Protein AF-A0A2E2Y8U5-F1 (afdb_monomer)

pLDDT: mean 77.88, std 19.78, range [31.36, 96.94]

Solvent-accessible surface area (backbone atoms only — not comparable to full-atom values): 14214 Å² total; per-residue (Å²): 132,86,80,72,51,71,71,59,53,48,63,64,46,62,89,60,56,73,70,61,51,52,54,53,48,53,35,36,76,72,68,78,44,79,86,68,95,80,62,88,70,79,84,80,87,84,88,84,92,75,94,76,71,83,66,62,67,54,60,58,54,59,62,54,64,72,69,64,81,81,84,63,91,82,78,82,72,84,71,74,77,84,70,50,74,67,54,52,44,52,51,30,53,51,50,28,53,53,34,50,50,44,61,72,76,40,47,94,79,50,52,74,69,55,49,51,52,35,53,51,47,33,53,53,27,47,63,71,58,43,59,89,90,67,78,56,49,67,85,54,48,34,35,42,38,38,32,88,57,64,56,26,36,42,30,36,64,78,79,60,34,35,26,40,38,39,51,68,58,43,53,74,64,39,65,56,37,78,73,52,47,81,43,79,40,88,55,85,60,54,57,57,52,54,50,50,56,30,46,77,69,66,28,51,28,94,42,69,68,50,80,76,62,57,37,41,68,52,39,26,68,66,54,45,49,54,59,61,58,66,70,71,81,119

Mean predicted aligned error: 16.94 Å

Radius of gyration: 27.04 Å; Cα contacts (8 Å, |Δi|>4): 227; chains: 1; bounding box: 68×38×63 Å

Structure (mmCIF, N/CA/C/O backbone):
data_AF-A0A2E2Y8U5-F1
#
_entry.id   AF-A0A2E2Y8U5-F1
#
loop_
_atom_site.group_PDB
_atom_site.id
_atom_site.type_symbol
_atom_site.label_atom_id
_atom_site.label_alt_id
_atom_site.label_comp_id
_atom_site.label_asym_id
_atom_site.label_entity_id
_atom_site.label_seq_id
_atom_site.pdbx_PDB_ins_code
_atom_site.Cartn_x
_atom_site.Cartn_y
_atom_site.Cartn_z
_atom_site.occupancy
_atom_site.B_iso_or_equiv
_atom_site.auth_seq_id
_atom_site.auth_comp_id
_atom_site.auth_asym_id
_atom_site.auth_atom_id
_atom_site.pdbx_PDB_model_num
ATOM 1 N N . MET A 1 1 ? -50.563 -16.921 -28.823 1.00 44.31 1 MET A N 1
ATOM 2 C CA . MET A 1 1 ? -49.673 -15.831 -28.383 1.00 44.31 1 MET A CA 1
ATOM 3 C C . MET A 1 1 ? -48.632 -16.483 -27.502 1.00 44.31 1 MET A C 1
ATOM 5 O O . MET A 1 1 ? -49.014 -17.231 -26.615 1.00 44.31 1 MET A O 1
ATOM 9 N N . THR A 1 2 ? -47.356 -16.361 -27.840 1.00 51.12 2 THR A N 1
ATOM 10 C CA . THR A 1 2 ? -46.264 -16.901 -27.024 1.00 51.12 2 THR A CA 1
ATOM 11 C C . THR A 1 2 ? -46.149 -16.056 -25.762 1.00 51.12 2 THR A C 1
ATOM 13 O O . THR A 1 2 ? -45.762 -14.892 -25.844 1.00 51.12 2 THR A O 1
ATOM 16 N N . ASP A 1 3 ? -46.537 -16.624 -24.621 1.00 64.38 3 ASP A N 1
ATOM 17 C CA . ASP A 1 3 ? -46.331 -16.011 -23.311 1.00 64.38 3 ASP A CA 1
ATOM 18 C C . ASP A 1 3 ? -44.825 -15.970 -23.036 1.00 64.38 3 ASP A C 1
ATOM 20 O O . ASP A 1 3 ? -44.206 -16.999 -22.766 1.00 64.38 3 ASP A O 1
ATOM 24 N N . LEU A 1 4 ? -44.225 -14.785 -23.150 1.00 70.81 4 LEU A N 1
ATOM 25 C CA . LEU A 1 4 ? -42.831 -14.569 -22.776 1.00 70.81 4 LEU A CA 1
ATOM 26 C C . LEU A 1 4 ? -42.691 -14.812 -21.275 1.00 70.81 4 LEU A C 1
ATOM 28 O O . LEU A 1 4 ? -43.542 -14.385 -20.497 1.00 70.81 4 LEU A O 1
ATOM 32 N N . SER A 1 5 ? -41.612 -15.460 -20.846 1.00 78.38 5 SER A N 1
ATOM 33 C CA . SER A 1 5 ? -41.228 -15.462 -19.435 1.00 78.38 5 SER A CA 1
ATOM 34 C C . SER A 1 5 ? -40.654 -14.096 -19.036 1.00 78.38 5 SER A C 1
ATOM 36 O O . SER A 1 5 ? -40.136 -13.352 -19.869 1.00 78.38 5 SER A O 1
ATOM 38 N N . TYR A 1 6 ? -40.689 -13.755 -17.743 1.00 74.19 6 TYR A N 1
ATOM 39 C CA . TYR A 1 6 ? -40.150 -12.475 -17.255 1.00 74.19 6 TYR A CA 1
ATOM 40 C C . TYR A 1 6 ? -38.670 -12.268 -17.625 1.00 74.19 6 TYR A C 1
ATOM 42 O O . TYR A 1 6 ? -38.242 -11.152 -17.914 1.00 74.19 6 TYR A O 1
ATOM 50 N N . ASN A 1 7 ? -37.889 -13.351 -17.671 1.00 75.00 7 ASN A N 1
ATOM 51 C CA . ASN A 1 7 ? -36.481 -13.298 -18.059 1.00 75.00 7 ASN A CA 1
ATOM 52 C C . ASN A 1 7 ? -36.306 -12.962 -19.547 1.00 75.00 7 ASN A C 1
ATOM 54 O O . ASN A 1 7 ? -35.427 -12.174 -19.893 1.00 75.00 7 ASN A O 1
ATOM 58 N N . GLU A 1 8 ? -37.162 -13.504 -20.414 1.00 75.81 8 GLU A N 1
ATOM 59 C CA . GLU A 1 8 ? -37.175 -13.177 -21.844 1.00 75.81 8 GLU A CA 1
ATOM 60 C C . GLU A 1 8 ? -37.670 -11.743 -22.068 1.00 75.81 8 GLU A C 1
ATOM 62 O O . GLU A 1 8 ? -37.041 -10.987 -22.804 1.00 75.81 8 GLU A O 1
ATOM 67 N N . PHE A 1 9 ? -38.704 -11.311 -21.341 1.00 76.62 9 PHE A N 1
ATOM 68 C CA . PHE A 1 9 ? -39.210 -9.936 -21.384 1.00 76.62 9 PHE A CA 1
ATOM 69 C C . PHE A 1 9 ? -38.161 -8.907 -20.944 1.00 76.62 9 PHE A C 1
ATOM 71 O O . PHE A 1 9 ? -37.946 -7.895 -21.610 1.00 76.62 9 PHE A O 1
ATOM 78 N N . ARG A 1 10 ? -37.439 -9.189 -19.855 1.00 77.31 10 ARG A N 1
ATOM 79 C CA . ARG A 1 10 ? -36.332 -8.348 -19.383 1.00 77.31 10 ARG A CA 1
ATOM 80 C C . ARG A 1 10 ? -35.177 -8.309 -20.382 1.00 77.31 10 ARG A C 1
ATOM 82 O O . ARG A 1 10 ? -34.482 -7.302 -20.473 1.00 77.31 10 ARG A O 1
ATOM 89 N N . SER A 1 11 ? -34.958 -9.390 -21.128 1.00 76.12 11 SER A N 1
ATOM 90 C CA . SER A 1 11 ? -33.901 -9.439 -22.139 1.00 76.12 11 SER A CA 1
ATOM 91 C C . SER A 1 11 ? -34.169 -8.519 -23.336 1.00 76.12 11 SER A C 1
ATOM 93 O O . SER A 1 11 ? -33.203 -8.043 -23.930 1.00 76.12 11 SER A O 1
ATOM 95 N N . LEU A 1 12 ? -35.445 -8.226 -23.622 1.00 74.31 12 LEU A N 1
ATOM 96 C CA . LEU A 1 12 ? -35.885 -7.268 -24.645 1.00 74.31 12 LEU A CA 1
ATOM 97 C C . LEU A 1 12 ? -35.770 -5.806 -24.177 1.00 74.31 12 LEU A C 1
ATOM 99 O O . LEU A 1 12 ? -35.685 -4.906 -24.998 1.00 74.31 12 LEU A O 1
ATOM 103 N N . HIS A 1 13 ? -35.696 -5.567 -22.864 1.00 72.25 13 HIS A N 1
ATOM 104 C CA . HIS A 1 13 ? -35.592 -4.233 -22.255 1.00 72.25 13 HIS A CA 1
ATOM 105 C C . HIS A 1 13 ? -34.228 -4.031 -21.583 1.00 72.25 13 HIS A C 1
ATOM 107 O O . HIS A 1 13 ? -34.109 -3.535 -20.457 1.00 72.25 13 HIS A O 1
ATOM 113 N N . LYS A 1 14 ? -33.160 -4.487 -22.247 1.00 66.69 14 LYS A N 1
ATOM 114 C CA . LYS A 1 14 ? -31.794 -4.323 -21.739 1.00 66.69 14 LYS A CA 1
ATOM 115 C C . LYS A 1 14 ? -31.418 -2.843 -21.728 1.00 66.69 14 LYS A C 1
ATOM 117 O O . LYS A 1 14 ? -31.324 -2.221 -22.774 1.00 66.69 14 LYS A O 1
ATOM 122 N N . GLY A 1 15 ? -31.138 -2.316 -20.539 1.00 67.62 15 GLY A N 1
ATOM 123 C CA . GLY A 1 15 ? -30.761 -0.913 -20.332 1.00 67.62 15 GLY A CA 1
ATOM 124 C C . GLY A 1 15 ? -31.803 -0.112 -19.553 1.00 67.62 15 GLY A C 1
ATOM 125 O O . GLY A 1 15 ? -31.449 0.898 -18.952 1.00 67.62 15 GLY A O 1
ATOM 126 N N . THR A 1 16 ? -33.042 -0.601 -19.468 1.00 73.00 16 THR A N 1
ATOM 127 C CA . THR A 1 16 ? -34.112 0.027 -18.688 1.00 73.00 16 THR A CA 1
ATOM 128 C C . THR A 1 16 ? -33.948 -0.277 -17.188 1.00 73.00 16 THR A C 1
ATOM 130 O O . THR A 1 16 ? -33.632 -1.418 -16.818 1.00 73.00 16 THR A O 1
ATOM 133 N N . PRO A 1 17 ? -34.153 0.704 -16.286 1.00 73.00 17 PRO A N 1
ATOM 134 C CA . PRO A 1 17 ? -34.167 0.472 -14.847 1.00 73.00 17 PRO A CA 1
ATOM 135 C C . PRO A 1 17 ? -35.148 -0.638 -14.444 1.00 73.00 17 PRO A C 1
ATOM 137 O O . PRO A 1 17 ? -36.221 -0.820 -15.024 1.00 73.00 17 PRO A O 1
ATOM 140 N N . GLN A 1 18 ? -34.793 -1.392 -13.401 1.00 60.62 18 GLN A N 1
ATOM 141 C CA . GLN A 1 18 ? -35.574 -2.551 -12.955 1.00 60.62 18 GLN A CA 1
ATOM 142 C C . GLN A 1 18 ? -37.003 -2.187 -12.511 1.00 60.62 18 GLN A C 1
ATOM 144 O O . GLN A 1 18 ? -37.904 -3.012 -12.654 1.00 60.62 18 GLN A O 1
ATOM 149 N N . GLY A 1 19 ? -37.216 -0.965 -12.006 1.00 70.81 19 GLY A N 1
ATOM 150 C CA . GLY A 1 19 ? -38.543 -0.456 -11.641 1.00 70.81 19 GLY A CA 1
ATOM 151 C C . GLY A 1 19 ? -39.465 -0.326 -12.854 1.00 70.81 19 GLY A C 1
ATOM 152 O O . GLY A 1 19 ? -40.527 -0.940 -12.886 1.00 70.81 19 GLY A O 1
ATOM 153 N N . GLU A 1 20 ? -39.004 0.366 -13.893 1.00 72.94 20 GLU A N 1
ATOM 154 C CA . GLU A 1 20 ? -39.744 0.570 -15.146 1.00 72.94 20 GLU A CA 1
ATOM 155 C C . GLU A 1 20 ? -39.992 -0.749 -15.896 1.00 72.94 20 GLU A C 1
ATOM 157 O O . GLU A 1 20 ? -41.083 -0.989 -16.410 1.00 72.94 20 GLU A O 1
ATOM 162 N N . THR A 1 21 ? -39.023 -1.673 -15.873 1.00 77.06 21 THR A N 1
ATOM 163 C CA . THR A 1 21 ? -39.187 -3.010 -16.480 1.00 77.06 21 THR A CA 1
ATOM 164 C C . THR A 1 21 ? -40.308 -3.813 -15.800 1.00 77.06 21 THR A C 1
ATOM 166 O O . THR A 1 21 ? -41.030 -4.564 -16.456 1.00 77.06 21 THR A O 1
ATOM 169 N N . SER A 1 22 ? -40.480 -3.651 -14.483 1.00 73.38 22 SER A N 1
ATOM 170 C CA . SER A 1 22 ? -41.540 -4.315 -13.711 1.00 73.38 22 SER A CA 1
ATOM 171 C C . SER A 1 22 ? -42.927 -3.737 -14.021 1.00 73.38 22 SER A C 1
ATOM 173 O O . SER A 1 22 ? -43.906 -4.478 -14.116 1.00 73.38 22 SER A O 1
ATOM 175 N N . GLU A 1 23 ? -43.025 -2.425 -14.245 1.00 77.25 23 GLU A N 1
ATOM 176 C CA . GLU A 1 23 ? -44.270 -1.786 -14.688 1.00 77.25 23 GLU A CA 1
ATOM 177 C C . GLU A 1 23 ? -44.661 -2.206 -16.107 1.00 77.25 23 GLU A C 1
ATOM 179 O O . GLU A 1 23 ? -45.816 -2.564 -16.349 1.00 77.25 23 GLU A O 1
ATOM 184 N N . LEU A 1 24 ? -43.695 -2.242 -17.030 1.00 78.25 24 LEU A N 1
ATOM 185 C CA . LEU A 1 24 ? -43.900 -2.736 -18.394 1.00 78.25 24 LEU A CA 1
ATOM 186 C C . LEU A 1 24 ? -44.318 -4.211 -18.404 1.00 78.25 24 LEU A C 1
ATOM 188 O O . LEU A 1 24 ? -45.188 -4.601 -19.180 1.00 78.25 24 LEU A O 1
ATOM 192 N N . TRP A 1 25 ? -43.783 -5.020 -17.487 1.00 76.81 25 TRP A N 1
ATOM 193 C CA . TRP A 1 25 ? -44.202 -6.408 -17.312 1.00 76.81 25 TRP A CA 1
ATOM 194 C C . TRP A 1 25 ? -45.653 -6.535 -16.828 1.00 76.81 25 TRP A C 1
ATOM 196 O O . TRP A 1 25 ? -46.400 -7.374 -17.335 1.00 76.81 25 TRP A O 1
ATOM 206 N N . LYS A 1 26 ? -46.093 -5.682 -15.892 1.00 79.69 26 LYS A N 1
ATOM 207 C CA . LYS A 1 26 ? -47.503 -5.636 -15.462 1.00 79.69 26 LYS A CA 1
ATOM 208 C C . LYS A 1 26 ? -48.426 -5.275 -16.628 1.00 79.69 26 LYS A C 1
ATOM 210 O O . LYS A 1 26 ? -49.438 -5.946 -16.814 1.00 79.69 26 LYS A O 1
ATOM 215 N N . LYS A 1 27 ? -48.047 -4.285 -17.446 1.00 76.25 27 LYS A N 1
ATOM 216 C CA . LYS A 1 27 ? -48.797 -3.889 -18.653 1.00 76.25 27 LYS A CA 1
ATOM 217 C C . LYS A 1 27 ? -48.818 -4.995 -19.713 1.00 76.25 27 LYS A C 1
ATOM 219 O O . LYS A 1 27 ? -49.864 -5.245 -20.302 1.00 76.25 27 LYS A O 1
ATOM 224 N N . TYR A 1 28 ? -47.711 -5.720 -19.895 1.00 75.50 28 TYR A N 1
ATOM 225 C CA . TYR A 1 28 ? -47.647 -6.897 -20.769 1.00 75.50 28 TYR A CA 1
ATOM 226 C C . TYR A 1 28 ? -48.609 -7.999 -20.311 1.00 75.50 28 TYR A C 1
ATOM 228 O O . TYR A 1 28 ? -49.387 -8.517 -21.109 1.00 75.50 28 TYR A O 1
ATOM 236 N N . LYS A 1 29 ? -48.628 -8.319 -19.009 1.00 75.81 29 LYS A N 1
ATOM 237 C CA . LYS A 1 29 ? -49.550 -9.318 -18.439 1.00 75.81 29 LYS A CA 1
ATOM 238 C C . LYS A 1 29 ? -51.015 -8.881 -18.494 1.00 75.81 29 LYS A C 1
ATOM 240 O O . LYS A 1 29 ? -51.882 -9.745 -18.583 1.00 75.81 29 LYS A O 1
ATOM 245 N N . ALA A 1 30 ? -51.276 -7.577 -18.460 1.00 75.75 30 ALA A N 1
ATOM 246 C CA . ALA A 1 30 ? -52.600 -6.999 -18.674 1.00 75.75 30 ALA A CA 1
ATOM 247 C C . ALA A 1 30 ? -53.007 -6.938 -20.164 1.00 75.75 30 ALA A C 1
ATOM 249 O O . ALA A 1 30 ? -54.166 -6.672 -20.463 1.00 75.75 30 ALA A O 1
ATOM 250 N N . GLY A 1 31 ? -52.083 -7.212 -21.097 1.00 67.94 31 GLY A N 1
ATOM 251 C CA . GLY A 1 31 ? -52.316 -7.156 -22.545 1.00 67.94 31 GLY A CA 1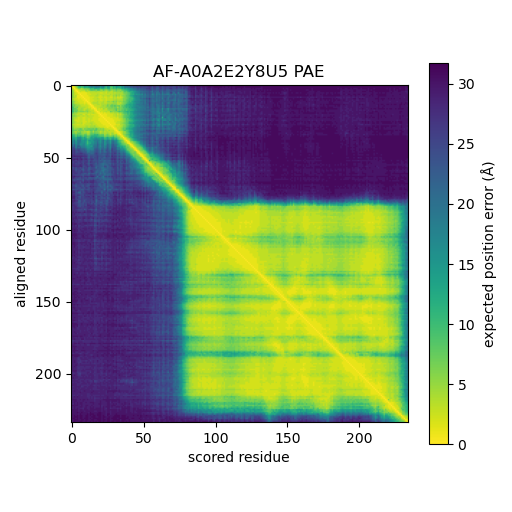
ATOM 252 C C . GLY A 1 31 ? -52.273 -5.745 -23.143 1.00 67.94 31 GLY A C 1
ATOM 253 O O . GLY A 1 31 ? -52.570 -5.574 -24.322 1.00 67.94 31 GLY A O 1
ATOM 254 N N . GLU A 1 32 ? -51.889 -4.743 -22.352 1.00 66.81 32 GLU A N 1
ATOM 255 C CA . GLU A 1 32 ? -51.844 -3.323 -22.731 1.00 66.81 32 GLU A CA 1
ATOM 256 C C . GLU A 1 32 ? -50.514 -2.919 -23.390 1.00 66.81 32 GLU A C 1
ATOM 258 O O . GLU A 1 32 ? -50.353 -1.787 -23.840 1.00 66.81 32 GLU A O 1
ATOM 263 N N . TYR A 1 33 ? -49.546 -3.836 -23.441 1.00 67.62 33 TYR A N 1
ATOM 264 C CA . TYR A 1 33 ? -48.223 -3.616 -24.014 1.00 67.62 33 TYR A CA 1
ATOM 265 C C . TYR A 1 33 ? -47.751 -4.866 -24.761 1.00 67.62 33 TYR A C 1
ATOM 267 O O . TYR A 1 33 ? -47.836 -5.974 -24.229 1.00 67.62 33 TYR A O 1
ATOM 275 N N . GLN A 1 34 ? -47.231 -4.695 -25.977 1.00 69.00 34 GLN A N 1
ATOM 276 C CA . GLN A 1 34 ? -46.573 -5.753 -26.742 1.00 69.00 34 GLN A CA 1
ATOM 277 C C . GLN A 1 34 ? -45.144 -5.302 -27.064 1.00 69.00 34 GLN A C 1
ATOM 279 O O . GLN A 1 34 ? -44.982 -4.245 -27.665 1.00 69.00 34 GLN A O 1
ATOM 284 N N . PRO A 1 35 ? -44.113 -6.049 -26.632 1.00 62.72 35 PRO A N 1
ATOM 285 C CA . PRO A 1 35 ? -42.738 -5.699 -26.952 1.00 62.72 35 PRO A CA 1
ATOM 286 C C . PRO A 1 35 ? -42.452 -5.977 -28.431 1.00 62.72 35 PRO A C 1
ATOM 288 O O . PRO A 1 35 ? -42.627 -7.106 -28.896 1.00 62.72 35 PRO A O 1
ATOM 291 N N . ASP A 1 36 ? -42.001 -4.955 -29.156 1.00 58.62 36 ASP A N 1
ATOM 292 C CA . ASP A 1 36 ? -41.577 -5.083 -30.550 1.00 58.62 36 ASP A CA 1
ATOM 293 C C . ASP A 1 36 ? -40.263 -5.874 -30.631 1.00 58.62 36 ASP A C 1
ATOM 295 O O . ASP A 1 36 ? -39.303 -5.595 -29.910 1.00 58.62 36 ASP A O 1
ATOM 299 N N . ALA A 1 37 ? -40.219 -6.882 -31.506 1.00 50.00 37 ALA A N 1
ATOM 300 C CA . ALA A 1 37 ? -39.114 -7.843 -31.589 1.00 50.00 37 ALA A CA 1
ATOM 301 C C . ALA A 1 37 ? -37.776 -7.242 -32.072 1.00 50.00 37 ALA A C 1
ATOM 303 O O . ALA A 1 37 ? -36.741 -7.891 -31.922 1.00 50.00 37 ALA A O 1
ATOM 304 N N . ASP A 1 38 ? -37.792 -6.011 -32.594 1.00 46.44 38 ASP A N 1
ATOM 305 C CA . ASP A 1 38 ? -36.657 -5.391 -33.289 1.00 46.44 38 ASP A CA 1
ATOM 306 C C . ASP A 1 38 ? -36.070 -4.161 -32.562 1.00 46.44 38 ASP A C 1
ATOM 308 O O . ASP A 1 38 ? -35.254 -3.445 -33.137 1.00 46.44 38 ASP A O 1
ATOM 312 N N . ASN A 1 39 ? -36.455 -3.883 -31.311 1.00 46.38 39 ASN A N 1
ATOM 313 C CA . ASN A 1 39 ? -35.997 -2.678 -30.610 1.00 46.38 39 ASN A CA 1
ATOM 314 C C . ASN A 1 39 ? -34.610 -2.877 -29.956 1.00 46.38 39 ASN A C 1
ATOM 316 O O . ASN A 1 39 ? -34.473 -3.531 -28.922 1.00 46.38 39 ASN A O 1
ATOM 320 N N . ASP A 1 40 ? -33.570 -2.303 -30.560 1.00 43.53 40 ASP A N 1
ATOM 321 C CA . ASP A 1 40 ? -32.156 -2.370 -30.168 1.00 43.53 40 ASP A CA 1
ATOM 322 C C . ASP A 1 40 ? -31.734 -1.325 -29.113 1.00 43.53 40 ASP A C 1
ATOM 324 O O . ASP A 1 40 ? -30.545 -1.092 -28.887 1.00 43.53 40 ASP A O 1
ATOM 328 N N . GLY A 1 41 ? -32.692 -0.759 -28.374 1.00 44.28 41 GLY A N 1
ATOM 329 C CA . GLY A 1 41 ? -32.408 -0.032 -27.135 1.00 44.28 41 GLY A CA 1
ATOM 330 C C . GLY A 1 41 ? -31.845 1.378 -27.324 1.00 44.28 41 GLY A C 1
ATOM 331 O O . GLY A 1 41 ? -31.215 1.904 -26.405 1.00 44.28 41 GLY A O 1
ATOM 332 N N . ILE A 1 42 ? -32.093 2.017 -28.470 1.00 40.19 42 ILE A N 1
ATOM 333 C CA . ILE A 1 42 ? -31.829 3.447 -28.665 1.00 40.19 42 ILE A CA 1
ATOM 334 C C . ILE A 1 42 ? -33.168 4.169 -28.826 1.00 40.19 42 ILE A C 1
ATOM 336 O O . ILE A 1 42 ? -33.697 4.278 -29.927 1.00 40.19 42 ILE A O 1
ATOM 340 N N . HIS A 1 43 ? -33.712 4.687 -27.722 1.00 34.88 43 HIS A N 1
ATOM 341 C CA . HIS A 1 43 ? -34.745 5.716 -27.800 1.00 34.88 43 HIS A CA 1
ATOM 342 C C . HIS A 1 43 ? -34.069 7.077 -27.664 1.00 34.88 43 HIS A C 1
ATOM 344 O O . HIS A 1 43 ? -33.667 7.494 -26.578 1.00 34.88 43 HIS A O 1
ATOM 350 N N . ASP A 1 44 ? -33.893 7.727 -28.808 1.00 32.50 44 ASP A N 1
ATOM 351 C CA . ASP A 1 44 ? -33.561 9.139 -28.884 1.00 32.50 44 ASP A CA 1
ATOM 352 C C . ASP A 1 44 ? -34.817 9.978 -28.572 1.00 32.50 44 ASP A C 1
ATOM 354 O O . ASP A 1 44 ? -35.957 9.531 -28.743 1.00 32.50 44 ASP A O 1
ATOM 358 N N . SER A 1 45 ? -34.566 11.225 -28.182 1.00 31.36 45 SER A N 1
ATOM 359 C CA . SER A 1 45 ? -35.489 12.365 -28.164 1.00 31.36 45 SER A CA 1
ATOM 360 C C . SER A 1 45 ? -36.299 12.690 -26.875 1.00 31.36 45 SER A C 1
ATOM 362 O O . SER A 1 45 ? -37.287 12.049 -26.530 1.00 31.36 45 SER A O 1
ATOM 364 N N . VAL A 1 46 ? -35.823 13.791 -26.264 1.00 34.22 46 VAL A N 1
ATOM 365 C CA . VAL A 1 46 ? -36.479 15.036 -25.781 1.00 34.22 46 VAL A CA 1
ATOM 366 C C . VAL A 1 46 ? -37.338 15.106 -24.502 1.00 34.22 46 VAL A C 1
ATOM 368 O O . VAL A 1 46 ? -38.436 14.573 -24.425 1.00 34.22 46 VAL A O 1
ATOM 371 N N . ASP A 1 47 ? -36.783 15.892 -23.562 1.00 38.22 47 ASP A N 1
ATOM 372 C CA . ASP A 1 47 ? -37.357 16.941 -22.695 1.00 38.22 47 ASP A CA 1
ATOM 373 C C . ASP A 1 47 ? -38.794 16.799 -22.160 1.00 38.22 47 ASP A C 1
ATOM 375 O O . ASP A 1 47 ? -39.756 16.951 -22.905 1.00 38.22 47 ASP A O 1
ATOM 379 N N . ASP A 1 48 ? -38.927 16.720 -20.827 1.00 33.84 48 ASP A N 1
ATOM 380 C CA . ASP A 1 48 ? -39.800 17.659 -20.108 1.00 33.84 48 ASP A CA 1
ATOM 381 C C . ASP A 1 48 ? -39.404 17.818 -18.626 1.00 33.84 48 ASP A C 1
ATOM 383 O O . ASP A 1 48 ? -39.197 16.863 -17.873 1.00 33.84 48 ASP A O 1
ATOM 387 N N . ASP A 1 49 ? -39.281 19.082 -18.241 1.00 40.81 49 ASP A N 1
ATOM 388 C CA . ASP A 1 49 ? -39.002 19.621 -16.915 1.00 40.81 49 ASP A CA 1
ATOM 389 C C . ASP A 1 49 ? -40.270 19.566 -16.050 1.00 40.81 49 ASP A C 1
ATOM 391 O O . ASP A 1 49 ? -41.232 20.281 -16.323 1.00 40.81 49 ASP A O 1
ATOM 395 N N . VAL A 1 50 ? -40.294 18.749 -14.988 1.00 37.78 50 VAL A N 1
ATOM 396 C CA . VAL A 1 50 ? -41.280 18.899 -13.904 1.00 37.78 50 VAL A CA 1
ATOM 397 C C . VAL A 1 50 ? -40.620 18.635 -12.551 1.00 37.78 50 VAL A C 1
ATOM 399 O O . VAL A 1 50 ? -40.438 17.501 -12.109 1.00 37.78 50 VAL A O 1
ATOM 402 N N . SER A 1 51 ? -40.297 19.727 -11.861 1.00 45.19 51 SER A N 1
ATOM 403 C CA . SER A 1 51 ? -40.026 19.747 -10.424 1.00 45.19 51 SER A CA 1
ATOM 404 C C . SER A 1 51 ? -41.284 19.351 -9.635 1.00 45.19 51 SER A C 1
ATOM 406 O O . SER A 1 51 ? -42.272 20.083 -9.656 1.00 45.19 51 SER A O 1
ATOM 408 N N . LEU A 1 52 ? -41.241 18.242 -8.890 1.00 33.81 52 LEU A N 1
ATOM 409 C CA . LEU A 1 52 ? -42.256 17.872 -7.892 1.00 33.81 52 LEU A CA 1
ATOM 410 C C . LEU A 1 52 ? -41.589 17.586 -6.539 1.00 33.81 52 LEU A C 1
ATOM 412 O O . LEU A 1 52 ? -40.603 16.858 -6.442 1.00 33.81 52 LEU A O 1
ATOM 416 N N . SER A 1 53 ? -42.104 18.239 -5.499 1.00 46.22 53 SER A N 1
ATOM 417 C CA . SER A 1 53 ? -41.549 18.290 -4.147 1.00 46.22 53 SER A CA 1
ATOM 418 C C . SER A 1 53 ? -41.706 16.981 -3.367 1.00 46.22 53 SER A C 1
ATOM 420 O O . SER A 1 53 ? -42.735 16.313 -3.417 1.00 46.22 53 SER A O 1
ATOM 422 N N . THR A 1 54 ? -40.693 16.698 -2.554 1.00 50.78 54 THR A N 1
ATOM 423 C CA . THR A 1 54 ? -40.387 15.499 -1.753 1.00 50.78 54 THR A CA 1
ATOM 424 C C . THR A 1 54 ? -41.437 15.019 -0.735 1.00 50.78 54 THR A C 1
ATOM 426 O O . THR A 1 54 ? -41.193 14.030 -0.045 1.00 50.78 54 THR A O 1
ATOM 429 N N . GLU A 1 55 ? -42.591 15.671 -0.608 1.00 50.72 55 GLU A N 1
ATOM 430 C CA . GLU A 1 55 ? -43.593 15.347 0.422 1.00 50.72 55 GLU A CA 1
ATOM 431 C C . GLU A 1 55 ? -44.705 14.401 -0.070 1.00 50.72 55 GLU A C 1
ATOM 433 O O . GLU A 1 55 ? -45.212 13.602 0.720 1.00 50.72 55 GLU A O 1
ATOM 438 N N . GLU A 1 56 ? -45.022 14.370 -1.369 1.00 49.94 56 GLU A N 1
ATOM 439 C CA . GLU A 1 56 ? -46.021 13.426 -1.910 1.00 49.94 56 GLU A CA 1
ATOM 440 C C . GLU A 1 56 ? -45.466 12.002 -2.096 1.00 49.94 56 GLU A C 1
ATOM 442 O O . GLU A 1 56 ? -46.199 11.018 -1.956 1.00 49.94 56 GLU A O 1
ATOM 447 N N . GLU A 1 57 ? -44.151 11.856 -2.301 1.00 48.12 57 GLU A N 1
ATOM 448 C CA . GLU A 1 57 ? -43.505 10.546 -2.478 1.00 48.12 57 GLU A CA 1
ATOM 449 C C . GLU A 1 57 ? -43.494 9.709 -1.179 1.00 48.12 57 GLU A C 1
ATOM 451 O O . GLU A 1 57 ? -43.491 8.474 -1.215 1.00 48.12 57 GLU A O 1
ATOM 456 N N . PHE A 1 58 ? -43.532 10.361 -0.010 1.00 43.75 58 PHE A N 1
ATOM 457 C CA . PHE A 1 58 ? -43.539 9.685 1.293 1.00 43.75 58 PHE A CA 1
ATOM 458 C C . PHE A 1 58 ? -44.931 9.166 1.687 1.00 43.75 58 PHE A C 1
ATOM 460 O O . PHE A 1 58 ? -45.047 8.087 2.276 1.00 43.75 58 PHE A O 1
ATOM 467 N N . ALA A 1 59 ? -45.998 9.880 1.317 1.00 49.00 59 ALA A N 1
ATOM 468 C CA . ALA A 1 59 ? -47.372 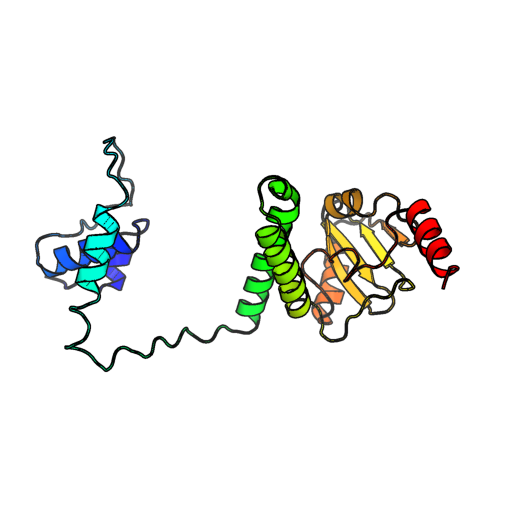9.458 1.593 1.00 49.00 59 ALA A CA 1
ATOM 469 C C . ALA A 1 59 ? -47.792 8.241 0.746 1.00 49.00 59 ALA A C 1
ATOM 471 O O . ALA A 1 59 ? -48.501 7.360 1.240 1.00 49.00 59 ALA A O 1
ATOM 472 N N . ALA A 1 60 ? -47.303 8.140 -0.497 1.00 48.66 60 ALA A N 1
ATOM 473 C CA . ALA A 1 60 ? -47.552 6.983 -1.357 1.00 48.66 60 ALA A CA 1
ATOM 474 C C . ALA A 1 60 ? -46.834 5.712 -0.861 1.00 48.66 60 ALA A C 1
ATOM 476 O O . ALA A 1 60 ? -47.409 4.625 -0.910 1.00 48.66 60 ALA A O 1
ATOM 477 N N . LYS A 1 61 ? -45.617 5.836 -0.309 1.00 46.69 61 LYS A N 1
ATOM 478 C CA . LYS A 1 61 ? -44.843 4.693 0.218 1.00 46.69 61 LYS A CA 1
ATOM 479 C C . LYS A 1 61 ? -45.462 4.068 1.475 1.00 46.69 61 LYS A C 1
ATOM 481 O O . LYS A 1 61 ? -45.485 2.844 1.584 1.00 46.69 61 LYS A O 1
ATOM 486 N N . ASN A 1 62 ? -46.037 4.864 2.381 1.00 42.88 62 ASN A N 1
ATOM 487 C CA . ASN A 1 62 ? -46.618 4.330 3.623 1.00 42.88 62 ASN A CA 1
ATOM 488 C C . ASN A 1 62 ? -47.960 3.609 3.430 1.00 42.88 62 ASN A C 1
ATOM 490 O O . ASN A 1 62 ? -48.280 2.715 4.206 1.00 42.88 62 ASN A O 1
ATOM 494 N N . LYS A 1 63 ? -48.726 3.931 2.382 1.00 38.47 63 LYS A N 1
ATOM 495 C CA . LYS A 1 63 ? -50.012 3.262 2.115 1.00 38.47 63 LYS A CA 1
ATOM 496 C C . LYS A 1 63 ? -49.857 1.909 1.407 1.00 38.47 63 LYS A C 1
ATOM 498 O O . LYS A 1 63 ? -50.753 1.076 1.473 1.00 38.47 63 LYS A O 1
ATOM 503 N N . VAL A 1 64 ? -48.715 1.682 0.751 1.00 45.06 64 VAL A N 1
ATOM 504 C CA . VAL A 1 64 ? -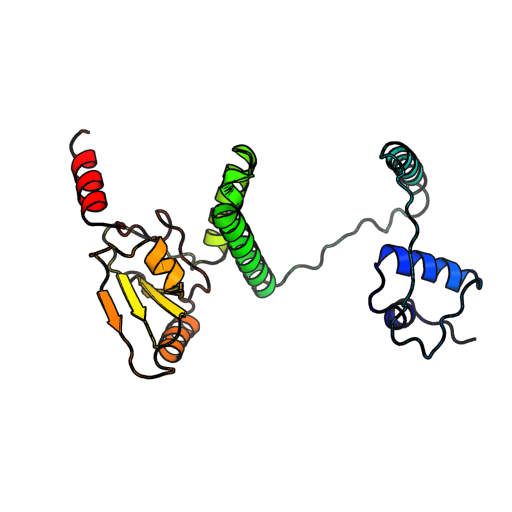48.382 0.405 0.096 1.00 45.06 64 VAL A CA 1
ATOM 505 C C . VAL A 1 64 ? -47.872 -0.624 1.109 1.00 45.06 64 VAL A C 1
ATOM 507 O O . VAL A 1 64 ? -48.163 -1.806 0.959 1.00 45.06 64 VAL A O 1
ATOM 510 N N . ALA A 1 65 ? -47.189 -0.192 2.173 1.00 41.84 65 ALA A N 1
ATOM 511 C CA . ALA A 1 65 ? -46.677 -1.095 3.206 1.00 41.84 65 ALA A CA 1
ATOM 512 C C . ALA A 1 65 ? -47.789 -1.787 4.025 1.00 41.84 65 ALA A C 1
ATOM 514 O O . ALA A 1 65 ? -47.593 -2.899 4.500 1.00 41.84 65 ALA A O 1
ATOM 515 N N . GLU A 1 66 ? -48.968 -1.169 4.150 1.00 41.75 66 GLU A N 1
ATOM 516 C CA . GLU A 1 66 ? -50.063 -1.679 4.993 1.00 41.75 66 GLU A CA 1
ATOM 517 C C . GLU A 1 66 ? -50.993 -2.680 4.269 1.00 41.75 66 GLU A C 1
ATOM 519 O O . GLU A 1 66 ? -51.770 -3.387 4.908 1.00 41.75 66 GLU A O 1
ATOM 524 N N . LEU A 1 67 ? -50.910 -2.787 2.933 1.00 42.22 67 LEU A N 1
ATOM 525 C CA . LEU A 1 67 ? -51.749 -3.691 2.123 1.00 42.22 67 LEU A CA 1
ATOM 526 C C . LEU A 1 67 ? -51.069 -5.016 1.743 1.00 42.22 67 LEU A C 1
ATOM 528 O O . LEU A 1 67 ? -51.734 -5.906 1.219 1.00 42.22 67 LEU A O 1
ATOM 532 N N . VAL A 1 68 ? -49.771 -5.171 2.011 1.00 44.66 68 VAL A N 1
ATOM 533 C CA . VAL A 1 68 ? -49.005 -6.385 1.663 1.00 44.66 68 VAL A CA 1
ATOM 534 C C . VAL A 1 68 ? -49.050 -7.443 2.784 1.00 44.66 68 VAL A C 1
ATOM 536 O O . VAL A 1 68 ? -48.691 -8.595 2.567 1.00 44.66 68 VAL A O 1
ATOM 539 N N . ASP A 1 69 ? -49.587 -7.103 3.958 1.00 45.31 69 ASP A N 1
ATOM 540 C CA . ASP A 1 69 ? -49.453 -7.892 5.194 1.00 45.31 69 ASP A CA 1
ATOM 541 C C . ASP A 1 69 ? -50.526 -8.988 5.409 1.00 45.31 69 ASP A C 1
ATOM 543 O O . ASP A 1 69 ? -50.695 -9.494 6.517 1.00 45.31 69 ASP A O 1
ATOM 547 N N . LYS A 1 70 ? -51.316 -9.359 4.384 1.00 50.03 70 LYS A N 1
ATOM 548 C CA . LYS A 1 70 ? -52.438 -10.315 4.567 1.00 50.03 70 LYS A CA 1
ATOM 549 C C . LYS A 1 70 ? -52.543 -11.502 3.615 1.00 50.03 70 LYS A C 1
ATOM 551 O O . LYS A 1 70 ? -53.295 -12.415 3.944 1.00 50.03 70 LYS A O 1
ATOM 556 N N . GLU A 1 71 ? -51.819 -11.553 2.498 1.00 47.19 71 GLU A N 1
ATOM 557 C CA . GLU A 1 71 ? -52.076 -12.599 1.487 1.00 47.19 71 GLU A CA 1
ATOM 558 C C . GLU A 1 71 ? -50.900 -13.514 1.137 1.00 47.19 71 GLU A C 1
ATOM 560 O O . GLU A 1 71 ? -51.085 -14.425 0.333 1.00 47.19 71 GLU A O 1
ATOM 565 N N . ASN A 1 72 ? -49.716 -13.368 1.747 1.00 43.78 72 ASN A N 1
ATOM 566 C CA . ASN A 1 72 ? -48.651 -14.344 1.499 1.00 43.78 72 ASN A CA 1
ATOM 567 C C . ASN A 1 72 ? -47.597 -14.439 2.622 1.00 43.78 72 ASN A C 1
ATOM 569 O O . ASN A 1 72 ? -46.568 -13.768 2.555 1.00 43.78 72 ASN A O 1
ATOM 573 N N . PRO A 1 73 ? -47.811 -15.271 3.657 1.00 38.75 73 PRO A N 1
ATOM 574 C CA . PRO A 1 73 ? -46.863 -15.406 4.763 1.00 38.75 73 PRO A CA 1
ATOM 575 C C . PRO A 1 73 ? -45.625 -16.267 4.431 1.00 38.75 73 PRO A C 1
ATOM 577 O O . PRO A 1 73 ? -44.758 -16.413 5.286 1.00 38.75 73 PRO A O 1
ATOM 580 N N . GLU A 1 74 ? -45.505 -16.828 3.219 1.00 45.22 74 GLU A N 1
ATOM 581 C CA . GLU A 1 74 ? -44.402 -17.736 2.837 1.00 45.22 74 GLU A CA 1
ATOM 582 C C . GLU A 1 74 ? -43.274 -17.089 2.006 1.00 45.22 74 GLU A C 1
ATOM 584 O O . GLU A 1 74 ? -42.342 -17.775 1.599 1.00 45.22 74 GLU A O 1
ATOM 589 N N . LEU A 1 75 ? -43.295 -15.772 1.779 1.00 43.97 75 LEU A N 1
ATOM 590 C CA . LEU A 1 75 ? -42.275 -15.059 0.984 1.00 43.97 75 LEU A CA 1
ATOM 591 C C . LEU A 1 75 ? -41.313 -14.206 1.834 1.00 43.97 75 LEU A C 1
ATOM 593 O O . LEU A 1 75 ? -40.788 -13.201 1.371 1.00 43.97 75 LEU A O 1
ATOM 597 N N . LEU A 1 76 ? -41.067 -14.630 3.078 1.00 45.19 76 LEU A N 1
ATOM 598 C CA . LEU A 1 76 ? -40.079 -14.053 4.004 1.00 45.19 76 LEU A CA 1
ATOM 599 C C . LEU A 1 76 ? -38.904 -15.013 4.255 1.00 45.19 76 LEU A C 1
ATOM 601 O O . LEU A 1 76 ? -38.476 -15.226 5.388 1.00 45.19 76 LEU A O 1
ATOM 605 N N . SER A 1 77 ? -38.351 -15.585 3.190 1.00 44.75 77 SER A N 1
ATOM 606 C CA . SER A 1 77 ? -36.975 -16.084 3.217 1.00 44.75 77 SER A CA 1
ATOM 607 C C . SER A 1 77 ? -36.179 -15.384 2.120 1.00 44.75 77 SER A C 1
ATOM 609 O O . SER A 1 77 ? -35.837 -15.977 1.097 1.00 44.75 77 SER A O 1
ATOM 611 N N . ASP A 1 78 ? -35.898 -14.099 2.338 1.00 47.72 78 ASP A N 1
ATOM 612 C CA . ASP A 1 78 ? -34.804 -13.397 1.666 1.00 47.72 78 ASP A CA 1
ATOM 613 C C . ASP A 1 78 ? -33.472 -13.995 2.160 1.00 47.72 78 ASP A C 1
ATOM 615 O O . ASP A 1 78 ? -32.711 -13.368 2.898 1.00 47.72 78 ASP A O 1
ATOM 619 N N . GLU A 1 79 ? -33.192 -15.252 1.807 1.00 54.16 79 GLU A N 1
ATOM 620 C CA . GLU A 1 79 ? -31.833 -15.773 1.889 1.00 54.16 79 GLU A CA 1
ATOM 621 C C . GLU A 1 79 ? -31.034 -15.075 0.787 1.00 54.16 79 GLU A C 1
ATOM 623 O O . GLU A 1 79 ? -31.047 -15.474 -0.381 1.00 54.16 79 GLU A O 1
ATOM 628 N N . GLU A 1 80 ? -30.364 -13.975 1.151 1.00 59.62 80 GLU A N 1
ATOM 629 C CA . GLU A 1 80 ? -29.284 -13.431 0.334 1.00 59.62 80 GLU A CA 1
ATOM 630 C C . GLU A 1 80 ? -28.356 -14.597 -0.042 1.00 59.62 80 GLU A C 1
ATOM 632 O O . GLU A 1 80 ? -27.903 -15.320 0.851 1.00 59.62 80 GLU A O 1
ATOM 637 N N . PRO A 1 81 ? -28.064 -14.816 -1.336 1.00 62.38 81 PRO A N 1
ATOM 638 C CA . PRO A 1 81 ? -27.237 -15.942 -1.738 1.00 62.38 81 PRO A CA 1
ATOM 639 C C . PRO A 1 81 ? -25.886 -15.859 -1.023 1.00 62.38 81 PRO A C 1
ATOM 641 O O . PRO A 1 81 ? -25.201 -14.833 -1.107 1.00 62.38 81 PRO A O 1
ATOM 644 N N . GLU A 1 82 ? -25.498 -16.931 -0.323 1.00 76.19 82 GLU A N 1
ATOM 645 C CA . GLU A 1 82 ? -24.218 -16.992 0.384 1.00 76.19 82 GLU A CA 1
ATOM 646 C C . GLU A 1 82 ? -23.069 -16.684 -0.588 1.00 76.19 82 GLU A C 1
ATOM 648 O O . GLU A 1 82 ? -22.779 -17.429 -1.530 1.00 76.19 82 GLU A O 1
ATOM 653 N N . LYS A 1 83 ? -22.408 -15.542 -0.377 1.00 85.38 83 LYS A N 1
ATOM 654 C CA . LYS A 1 83 ? -21.288 -15.099 -1.212 1.00 85.38 83 LYS A CA 1
ATOM 655 C C . LYS A 1 83 ? -20.103 -16.041 -1.031 1.00 85.38 83 LYS A C 1
ATOM 657 O O . LYS A 1 83 ? -19.701 -16.350 0.090 1.00 85.38 83 LYS A O 1
ATOM 662 N N . THR A 1 84 ? -19.459 -16.422 -2.132 1.00 90.31 84 THR A N 1
ATOM 663 C CA . THR A 1 84 ? -18.242 -17.240 -2.054 1.00 90.31 84 THR A CA 1
ATOM 664 C C . THR A 1 84 ? -17.089 -16.453 -1.408 1.00 90.31 84 THR A C 1
ATOM 666 O O . THR A 1 84 ? -17.038 -15.221 -1.524 1.00 90.31 84 THR A O 1
ATOM 669 N N . PRO A 1 85 ? -16.093 -17.116 -0.785 1.00 86.44 85 PRO A N 1
ATOM 670 C CA . PRO A 1 85 ? -14.951 -16.426 -0.173 1.00 86.44 85 PRO A CA 1
ATOM 671 C C . PRO A 1 85 ? -14.199 -15.496 -1.139 1.00 86.44 85 PRO A C 1
ATOM 673 O O . PRO A 1 85 ? -13.718 -14.429 -0.755 1.00 86.44 85 PRO A O 1
ATOM 676 N N . GLU A 1 86 ? -14.127 -15.867 -2.417 1.00 88.31 86 GLU A N 1
ATOM 677 C CA . GLU A 1 86 ? -13.490 -15.064 -3.464 1.00 88.31 86 GLU A CA 1
ATOM 678 C C . GLU A 1 86 ? -14.301 -13.813 -3.820 1.00 88.31 86 GLU A C 1
ATOM 680 O O . GLU A 1 86 ? -13.723 -12.751 -4.071 1.00 88.31 86 GLU A O 1
ATOM 685 N N . GLN A 1 87 ? -15.633 -13.915 -3.833 1.00 91.12 87 GLN A N 1
ATOM 686 C CA . GLN A 1 87 ? -16.521 -12.770 -4.036 1.00 91.12 87 GLN A CA 1
ATOM 687 C C . GLN A 1 87 ? -16.410 -11.791 -2.866 1.00 91.12 87 GLN A C 1
ATOM 689 O O . GLN A 1 87 ? -16.200 -10.600 -3.094 1.00 91.12 87 GLN A O 1
ATOM 694 N N . VAL A 1 88 ? -16.431 -12.299 -1.630 1.00 90.75 88 VAL A N 1
ATOM 695 C CA . VAL A 1 88 ? -16.226 -11.494 -0.415 1.00 90.75 88 VAL A CA 1
ATOM 696 C C . VAL A 1 88 ? -14.864 -10.793 -0.445 1.00 90.75 88 VAL A C 1
ATOM 698 O O . VAL A 1 88 ? -14.752 -9.614 -0.107 1.00 90.75 88 VAL A O 1
ATOM 701 N N . TYR A 1 89 ? -13.808 -11.478 -0.889 1.00 90.31 89 TYR A N 1
ATOM 702 C CA . TYR A 1 89 ? -12.483 -10.870 -1.029 1.00 90.31 89 TYR A CA 1
ATOM 703 C C . TYR A 1 89 ? -12.473 -9.722 -2.052 1.00 90.31 89 TYR A C 1
ATOM 705 O O . TYR A 1 89 ? -11.962 -8.637 -1.760 1.00 90.31 89 TYR A O 1
ATOM 713 N N . LYS A 1 90 ? -13.069 -9.929 -3.234 1.00 92.25 90 LYS A N 1
ATOM 714 C CA . LYS A 1 90 ? -13.178 -8.895 -4.279 1.00 92.25 90 LYS A CA 1
ATOM 715 C C . LYS A 1 90 ? -13.993 -7.689 -3.811 1.00 92.25 90 LYS A C 1
ATOM 717 O O . LYS A 1 90 ? -13.579 -6.554 -4.036 1.00 92.25 90 LYS A O 1
ATOM 722 N N . GLU A 1 91 ? -15.104 -7.926 -3.121 1.00 94.00 91 GLU A N 1
ATOM 723 C CA . GLU A 1 91 ? -15.934 -6.874 -2.534 1.00 94.00 91 GLU A CA 1
ATOM 724 C C . GLU A 1 91 ? -15.149 -6.054 -1.502 1.00 94.00 91 GLU A C 1
ATOM 726 O O . GLU A 1 91 ? -15.167 -4.824 -1.534 1.00 94.00 91 GLU A O 1
ATOM 731 N N . ASN A 1 92 ? -14.368 -6.712 -0.640 1.00 93.56 92 ASN A N 1
ATOM 732 C CA . ASN A 1 92 ? -13.512 -6.018 0.319 1.00 93.56 92 ASN A CA 1
ATOM 733 C C . ASN A 1 92 ? -12.417 -5.175 -0.352 1.00 93.56 92 ASN A C 1
ATOM 735 O O . ASN A 1 92 ? -12.132 -4.075 0.123 1.00 93.56 92 ASN A O 1
ATOM 739 N N . LEU A 1 93 ? -11.826 -5.636 -1.461 1.00 93.69 93 LEU A N 1
ATOM 740 C CA . LEU A 1 93 ? -10.874 -4.831 -2.237 1.00 93.69 93 LEU A CA 1
ATOM 741 C C . LEU A 1 93 ? -11.535 -3.587 -2.846 1.00 93.69 93 LEU A C 1
ATOM 743 O O . LEU A 1 93 ? -10.958 -2.499 -2.791 1.00 93.69 93 LEU A O 1
ATOM 747 N N . LEU A 1 94 ? -12.748 -3.728 -3.385 1.00 93.88 94 LEU A N 1
ATOM 748 C CA . LEU A 1 94 ? -13.503 -2.605 -3.941 1.00 93.88 94 LEU A CA 1
ATOM 749 C C . LEU A 1 94 ? -13.887 -1.597 -2.849 1.00 93.88 94 LEU A C 1
ATOM 751 O O . LEU A 1 94 ? -13.677 -0.393 -3.005 1.00 93.88 94 LEU A O 1
ATOM 755 N N . ASN A 1 95 ? -14.375 -2.089 -1.710 1.00 94.38 95 ASN A N 1
ATOM 756 C CA . ASN A 1 95 ? -14.707 -1.267 -0.549 1.00 94.38 95 ASN A CA 1
ATOM 757 C C . ASN A 1 95 ? -13.482 -0.521 -0.008 1.00 94.38 95 ASN A C 1
ATOM 759 O O . ASN A 1 95 ? -13.586 0.665 0.314 1.00 94.38 95 ASN A O 1
ATOM 763 N N . PHE A 1 96 ? -12.318 -1.178 0.033 1.00 95.38 96 PHE A N 1
ATOM 764 C CA . PHE A 1 96 ? -11.052 -0.541 0.388 1.00 95.38 96 PHE A CA 1
ATOM 765 C C . PHE A 1 96 ? -10.714 0.593 -0.586 1.00 95.38 96 PHE A C 1
ATOM 767 O O . PHE A 1 96 ? -10.463 1.717 -0.156 1.00 95.38 96 PHE A O 1
ATOM 774 N N . ALA A 1 97 ? -10.739 0.326 -1.896 1.00 93.06 97 ALA A N 1
ATOM 775 C CA . ALA A 1 97 ? -10.401 1.318 -2.915 1.00 93.06 97 ALA A CA 1
ATOM 776 C C . ALA A 1 97 ? -11.335 2.539 -2.865 1.00 93.06 97 ALA A C 1
ATOM 778 O O . ALA A 1 97 ? -10.869 3.680 -2.924 1.00 93.06 97 ALA A O 1
ATOM 779 N N . ASN A 1 98 ? -12.637 2.311 -2.684 1.00 93.44 98 ASN A N 1
ATOM 780 C CA . ASN A 1 98 ? -13.639 3.367 -2.571 1.00 93.44 98 ASN A CA 1
ATOM 781 C C . ASN A 1 98 ? -13.426 4.230 -1.323 1.00 93.44 98 ASN A C 1
ATOM 783 O O . ASN A 1 98 ? -13.361 5.457 -1.435 1.00 93.44 98 ASN A O 1
ATOM 787 N N . ALA A 1 99 ? -13.264 3.605 -0.152 1.00 94.00 99 ALA A N 1
ATOM 788 C CA . ALA A 1 99 ? -13.008 4.326 1.093 1.00 94.00 99 ALA A CA 1
ATOM 789 C C . ALA A 1 99 ? -11.697 5.122 1.018 1.00 94.00 99 ALA A C 1
ATOM 791 O O . ALA A 1 99 ? -11.665 6.303 1.367 1.00 94.00 99 ALA A O 1
ATOM 792 N N . TYR A 1 100 ? -10.639 4.508 0.482 1.00 92.19 100 TYR A N 1
ATOM 793 C CA . TYR A 1 100 ? -9.346 5.155 0.297 1.00 92.19 100 TYR A CA 1
ATOM 794 C C . TYR A 1 100 ? -9.449 6.374 -0.629 1.00 92.19 100 TYR A C 1
ATOM 796 O O . TYR A 1 100 ? -8.969 7.452 -0.289 1.00 92.19 100 TYR A O 1
ATOM 804 N N . ARG A 1 101 ? -10.123 6.244 -1.780 1.00 92.25 101 ARG A N 1
ATOM 805 C CA . ARG A 1 101 ? -10.301 7.343 -2.741 1.00 92.25 101 ARG A CA 1
ATOM 806 C C . ARG A 1 101 ? -11.061 8.522 -2.133 1.00 92.25 101 ARG A C 1
ATOM 808 O O . ARG A 1 101 ? -10.639 9.663 -2.313 1.00 92.25 101 ARG A O 1
ATOM 815 N N . LEU A 1 102 ? -12.145 8.258 -1.401 1.00 93.50 102 LEU A N 1
ATOM 816 C CA . LEU A 1 102 ? -12.933 9.300 -0.734 1.00 93.50 102 LEU A CA 1
ATOM 817 C C . LEU A 1 102 ? -12.102 10.047 0.317 1.00 93.50 102 LEU A C 1
ATOM 819 O O . LEU A 1 102 ? -12.085 11.278 0.323 1.00 93.50 102 LEU A O 1
ATOM 823 N N . LEU A 1 103 ? -11.348 9.314 1.141 1.00 92.00 103 LEU A N 1
ATOM 824 C CA . LEU A 1 103 ? -10.462 9.896 2.153 1.00 92.00 103 LEU A CA 1
ATOM 825 C C . LEU A 1 103 ? -9.290 10.685 1.557 1.00 92.00 103 LEU A C 1
ATOM 827 O O . LEU A 1 103 ? -8.764 11.570 2.222 1.00 92.00 103 LEU A O 1
ATOM 831 N N . GLN A 1 104 ? -8.858 10.378 0.335 1.00 88.38 104 GLN A N 1
ATOM 832 C CA . GLN A 1 104 ? -7.729 11.062 -0.301 1.00 88.38 104 GLN A CA 1
ATOM 833 C C . GLN A 1 104 ? -8.155 12.289 -1.111 1.00 88.38 104 GLN A C 1
ATOM 835 O O . GLN A 1 104 ? -7.470 13.308 -1.070 1.00 88.38 104 GLN A O 1
ATOM 840 N N . ASN A 1 105 ? -9.273 12.205 -1.834 1.00 89.44 105 ASN A N 1
ATOM 841 C CA . ASN A 1 105 ? -9.664 13.229 -2.808 1.00 89.44 105 ASN A CA 1
ATOM 842 C C . ASN A 1 105 ? -10.783 14.144 -2.297 1.00 89.44 105 ASN A C 1
ATOM 844 O O . ASN A 1 105 ? -10.907 15.283 -2.741 1.00 89.44 105 ASN A O 1
ATOM 848 N N . SER A 1 106 ? -11.606 13.658 -1.367 1.00 91.25 106 SER A N 1
ATOM 849 C CA . SER A 1 106 ? -12.839 14.331 -0.948 1.00 91.25 106 SER A CA 1
ATOM 850 C C . SER A 1 106 ? -12.908 14.583 0.554 1.00 91.25 106 SER A C 1
ATOM 852 O O . SER A 1 106 ? -13.949 15.016 1.030 1.00 91.25 106 SER A O 1
ATOM 854 N N . ARG A 1 107 ? -11.809 14.386 1.301 1.00 91.12 107 ARG A N 1
ATOM 855 C CA . ARG A 1 107 ? -11.774 14.560 2.768 1.00 91.12 107 ARG A CA 1
ATOM 856 C C . ARG A 1 107 ? -12.332 15.901 3.235 1.00 91.12 107 ARG A C 1
ATOM 858 O O . ARG A 1 107 ? -13.063 15.939 4.210 1.00 91.12 107 ARG A O 1
ATOM 865 N N . HIS A 1 108 ? -12.033 16.976 2.507 1.00 90.81 108 HIS A N 1
ATOM 866 C 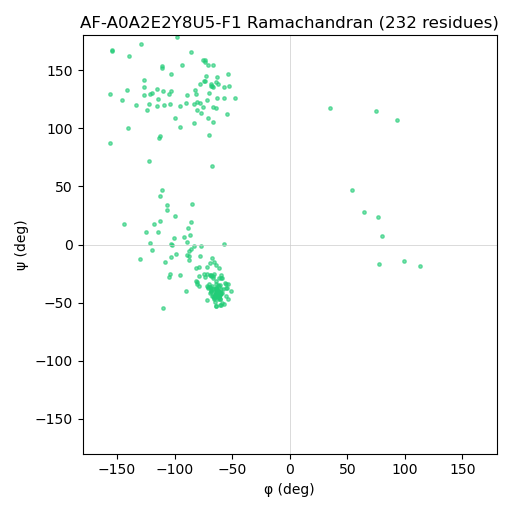CA . HIS A 1 108 ? -12.495 18.333 2.812 1.00 90.81 108 HIS A CA 1
ATOM 867 C C . HIS A 1 108 ? -14.018 18.527 2.687 1.00 90.81 108 HIS A C 1
ATOM 869 O O . HIS A 1 108 ? -14.532 19.531 3.161 1.00 90.81 108 HIS A O 1
ATOM 875 N N . ARG A 1 109 ? -14.737 17.601 2.035 1.00 93.62 109 ARG A N 1
ATOM 876 C CA . ARG A 1 109 ? -16.199 17.643 1.845 1.00 93.62 109 ARG A CA 1
ATOM 877 C C . ARG A 1 109 ? -16.953 16.711 2.794 1.00 93.62 109 ARG A C 1
ATOM 879 O O . ARG A 1 109 ? -18.168 16.607 2.688 1.00 93.62 109 ARG A O 1
ATOM 886 N N . LEU A 1 110 ? -16.238 15.983 3.648 1.00 93.88 110 LEU A N 1
ATOM 887 C CA . LEU A 1 110 ? -16.806 14.975 4.535 1.00 93.88 110 LEU A CA 1
ATOM 888 C C . LEU A 1 110 ? -16.902 15.514 5.957 1.00 93.88 110 LEU A C 1
ATOM 890 O O . LEU A 1 110 ? -16.033 16.264 6.404 1.00 93.88 110 LEU A O 1
ATOM 894 N N . THR A 1 111 ? -17.928 15.082 6.686 1.00 95.50 111 THR A N 1
ATOM 895 C CA . THR A 1 111 ? -18.028 15.378 8.118 1.00 95.50 111 THR A CA 1
ATOM 896 C C . THR A 1 111 ? -17.025 14.534 8.919 1.00 95.50 111 THR A C 1
ATOM 898 O O . THR A 1 111 ? -16.586 13.474 8.449 1.00 95.50 111 THR A O 1
ATOM 901 N N . PRO A 1 112 ? -16.661 14.946 10.146 1.00 95.06 112 PRO A N 1
ATOM 902 C CA . PRO A 1 112 ? -15.790 14.156 11.018 1.00 95.06 112 PRO A CA 1
ATOM 903 C C . PRO A 1 112 ? -16.294 12.721 11.255 1.00 95.06 112 PRO A C 1
ATOM 905 O O . PRO A 1 112 ? -15.507 11.772 11.274 1.00 95.06 112 PRO A O 1
ATOM 908 N N . GLU A 1 113 ? -17.608 12.531 11.371 1.00 95.00 113 GLU A N 1
ATOM 909 C CA . GLU A 1 113 ? -18.251 11.229 11.574 1.00 95.00 113 GLU A CA 1
ATOM 910 C C . GLU A 1 113 ? -18.123 10.341 10.332 1.00 95.00 113 GLU A C 1
ATOM 912 O O . GLU A 1 113 ? -17.830 9.144 10.436 1.00 95.00 113 GLU A O 1
ATOM 917 N N . GLN A 1 114 ? -18.290 10.924 9.141 1.00 93.62 114 GLN A N 1
ATOM 918 C CA . GLN A 1 114 ? -18.094 10.223 7.873 1.00 93.62 114 GLN A CA 1
ATOM 919 C C . GLN A 1 114 ? -16.633 9.809 7.695 1.00 93.62 114 GLN A C 1
ATOM 921 O O . GLN A 1 114 ? -16.363 8.670 7.311 1.00 93.62 114 GLN A O 1
ATOM 926 N N . ILE A 1 115 ? -15.688 10.696 8.025 1.00 93.25 115 ILE A N 1
ATOM 927 C CA . ILE A 1 115 ? -14.251 10.398 8.000 1.00 93.25 115 ILE A CA 1
ATOM 928 C C . ILE A 1 115 ? -13.950 9.203 8.906 1.00 93.25 115 ILE A C 1
ATOM 930 O O . ILE A 1 115 ? -13.369 8.223 8.443 1.00 93.25 115 ILE A O 1
ATOM 934 N N . LYS A 1 116 ? -14.417 9.233 10.159 1.00 94.88 116 LYS A N 1
ATOM 935 C CA . LYS A 1 116 ? -14.220 8.137 11.116 1.00 94.88 116 LYS A CA 1
ATOM 936 C C . LYS A 1 116 ? -14.828 6.823 10.619 1.00 94.88 116 LYS A C 1
ATOM 938 O O . LYS A 1 116 ? -14.206 5.768 10.731 1.00 94.88 116 LYS A O 1
ATOM 943 N N . THR A 1 117 ? -16.020 6.876 10.028 1.00 94.81 117 THR A N 1
ATOM 944 C CA . THR A 1 117 ? -16.692 5.698 9.455 1.00 94.81 117 THR A CA 1
ATOM 945 C C . THR A 1 117 ? -15.888 5.098 8.301 1.00 94.81 117 THR A C 1
ATOM 947 O O . THR A 1 117 ? -15.708 3.879 8.230 1.00 94.81 117 THR A O 1
ATOM 950 N N . LEU A 1 118 ? -15.361 5.941 7.411 1.00 93.69 118 LEU A N 1
ATOM 951 C CA . LEU A 1 118 ? -14.526 5.510 6.292 1.00 93.69 118 LEU A CA 1
ATOM 952 C C . LEU A 1 118 ? -13.173 4.964 6.757 1.00 93.69 118 LEU A C 1
ATOM 954 O O . LEU A 1 118 ? -12.730 3.950 6.225 1.00 93.69 118 LEU A O 1
ATOM 958 N N . GLU A 1 119 ? -12.540 5.579 7.756 1.00 93.12 119 GLU A N 1
ATOM 959 C CA . GLU A 1 119 ? -11.289 5.095 8.354 1.00 93.12 119 GLU A CA 1
ATOM 960 C C . GLU A 1 119 ? -11.487 3.711 8.992 1.00 93.12 119 GLU A C 1
ATOM 962 O O . GLU A 1 119 ? -10.722 2.783 8.721 1.00 93.12 119 GLU A O 1
ATOM 967 N N . MET A 1 120 ? -12.574 3.515 9.744 1.00 94.19 120 MET A N 1
ATOM 968 C CA . MET A 1 120 ? -12.933 2.205 10.299 1.00 94.19 120 MET A CA 1
ATOM 969 C C . MET A 1 120 ? -13.208 1.166 9.207 1.00 94.19 120 MET A C 1
ATOM 971 O O . MET A 1 120 ? -12.721 0.035 9.288 1.00 94.19 120 MET A O 1
ATOM 975 N N . ARG A 1 121 ? -13.940 1.540 8.149 1.00 94.38 121 ARG A N 1
ATOM 976 C CA . ARG A 1 121 ? -14.182 0.662 6.994 1.00 94.38 121 ARG A CA 1
ATOM 977 C C . ARG A 1 121 ? -12.875 0.280 6.297 1.00 94.38 121 ARG A C 1
ATOM 979 O O . ARG A 1 121 ? -12.698 -0.886 5.943 1.00 94.38 121 ARG A O 1
ATOM 986 N N . LEU A 1 122 ? -11.946 1.221 6.142 1.00 93.62 122 LEU A N 1
ATOM 987 C CA . LEU A 1 122 ? -10.629 0.979 5.556 1.00 93.62 122 LEU A CA 1
ATOM 988 C C . LEU A 1 122 ? -9.830 -0.038 6.385 1.00 93.62 122 LEU A C 1
ATOM 990 O O . LEU A 1 122 ? -9.285 -0.992 5.837 1.00 93.62 122 LEU A O 1
ATOM 994 N N . ILE A 1 123 ? -9.822 0.105 7.712 1.00 93.31 123 ILE A N 1
ATOM 995 C CA . ILE A 1 123 ? -9.142 -0.828 8.623 1.00 93.31 123 ILE A CA 1
ATOM 996 C C . ILE A 1 123 ? -9.772 -2.226 8.566 1.00 93.31 123 ILE A C 1
ATOM 998 O O . ILE A 1 123 ? -9.055 -3.227 8.501 1.00 93.31 123 ILE A O 1
ATOM 1002 N N . ASN A 1 124 ? -11.102 -2.314 8.580 1.00 94.00 124 ASN A N 1
ATOM 1003 C CA . ASN A 1 124 ? -11.811 -3.595 8.565 1.00 94.00 124 ASN A CA 1
ATOM 1004 C C . ASN A 1 124 ? -11.591 -4.347 7.246 1.00 94.00 124 ASN A C 1
ATOM 1006 O O . ASN A 1 124 ? -11.217 -5.520 7.255 1.00 94.00 124 ASN A O 1
ATOM 1010 N N . THR A 1 125 ? -11.726 -3.656 6.113 1.00 93.75 125 THR A N 1
ATOM 1011 C CA . THR A 1 125 ? -11.449 -4.231 4.785 1.00 93.75 125 THR A CA 1
ATOM 1012 C C . THR A 1 125 ? -9.975 -4.607 4.623 1.00 93.75 125 THR A C 1
ATOM 1014 O O . THR A 1 125 ? -9.661 -5.634 4.018 1.00 93.75 125 THR A O 1
ATOM 1017 N N . ALA A 1 126 ? -9.050 -3.851 5.223 1.00 93.12 126 ALA A N 1
ATOM 1018 C CA . ALA A 1 126 ? -7.637 -4.208 5.233 1.00 93.12 126 ALA A CA 1
ATOM 1019 C C . ALA A 1 126 ? -7.361 -5.502 6.008 1.00 93.12 126 ALA A C 1
ATOM 1021 O O . ALA A 1 126 ? -6.653 -6.374 5.500 1.00 93.12 126 ALA A O 1
ATOM 1022 N N . LYS A 1 127 ? -7.963 -5.669 7.193 1.00 92.25 127 LYS A N 1
ATOM 1023 C CA . LYS A 1 127 ? -7.879 -6.913 7.977 1.00 92.25 127 LYS A CA 1
ATOM 1024 C C . LYS A 1 127 ? -8.429 -8.119 7.213 1.00 92.25 127 LYS A C 1
ATOM 1026 O O . LYS A 1 127 ? -7.828 -9.182 7.296 1.00 92.25 127 LYS A O 1
ATOM 1031 N N . ALA A 1 128 ? -9.513 -7.944 6.458 1.00 91.06 128 ALA A N 1
ATOM 1032 C CA . ALA A 1 128 ? -10.129 -9.010 5.664 1.00 91.06 128 ALA A CA 1
ATOM 1033 C C . ALA A 1 128 ? -9.312 -9.411 4.420 1.00 91.06 128 ALA A C 1
ATOM 1035 O O . ALA A 1 128 ? -9.425 -10.532 3.937 1.00 91.06 128 ALA A O 1
ATOM 1036 N N . THR A 1 129 ? -8.492 -8.503 3.884 1.00 92.06 129 THR A N 1
ATOM 1037 C CA . THR A 1 129 ? -7.764 -8.710 2.615 1.00 92.06 129 THR A CA 1
ATOM 1038 C C . THR A 1 129 ? -6.286 -9.052 2.788 1.00 92.06 129 THR A C 1
ATOM 1040 O O . THR A 1 129 ? -5.623 -9.424 1.816 1.00 92.06 129 THR A O 1
ATOM 1043 N N . ARG A 1 130 ? -5.749 -8.916 4.004 1.00 90.38 130 ARG A N 1
ATOM 1044 C CA . ARG A 1 130 ? -4.361 -9.258 4.330 1.00 90.38 130 ARG A CA 1
ATOM 1045 C C . ARG A 1 130 ? -4.252 -10.693 4.865 1.00 90.38 130 ARG A C 1
ATOM 1047 O O . ARG A 1 130 ? -5.197 -11.181 5.483 1.00 90.38 130 ARG A O 1
ATOM 1054 N N . PRO A 1 131 ? -3.091 -11.355 4.725 1.00 88.69 131 PRO A N 1
ATOM 1055 C CA . PRO A 1 131 ? -2.844 -12.631 5.388 1.00 88.69 131 PRO A CA 1
ATOM 1056 C C . PRO A 1 131 ? -3.005 -12.512 6.912 1.00 88.69 131 PRO A C 1
ATOM 1058 O O . PRO A 1 131 ? -2.487 -11.576 7.521 1.00 88.69 131 PRO A O 1
ATOM 1061 N N . SER A 1 132 ? -3.685 -13.474 7.540 1.00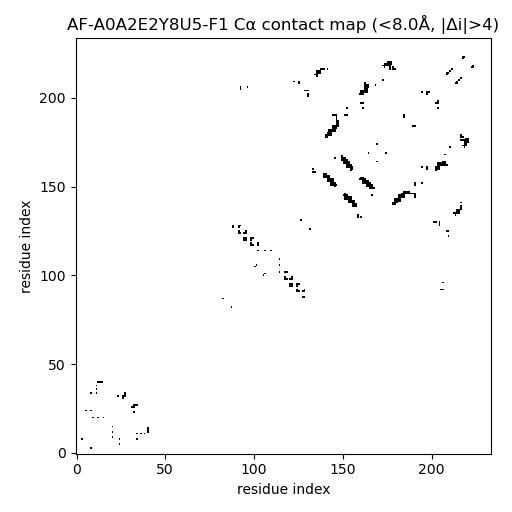 84.69 132 SER A N 1
ATOM 1062 C CA . SER A 1 132 ? -4.007 -13.453 8.979 1.00 84.69 132 SER A CA 1
ATOM 1063 C C . SER A 1 132 ? -2.776 -13.373 9.887 1.00 84.69 132 SER A C 1
ATOM 1065 O O . SER A 1 132 ? -2.833 -12.794 10.968 1.00 84.69 132 SER A O 1
ATOM 1067 N N . ASN A 1 133 ? -1.643 -13.906 9.429 1.00 84.81 133 ASN A N 1
ATOM 1068 C CA . ASN A 1 133 ? -0.385 -13.927 10.166 1.00 84.81 133 ASN A CA 1
ATOM 1069 C C . ASN A 1 133 ? 0.478 -12.663 9.972 1.00 84.81 133 ASN A C 1
ATOM 1071 O O . ASN A 1 133 ? 1.642 -12.654 10.374 1.00 84.81 133 ASN A O 1
ATOM 1075 N N . PHE A 1 134 ? -0.043 -11.627 9.312 1.00 89.25 134 PHE A N 1
ATOM 1076 C CA . PHE A 1 134 ? 0.696 -10.398 9.055 1.00 89.25 134 PHE A CA 1
ATOM 1077 C C . PHE A 1 134 ? 0.535 -9.371 10.175 1.00 89.25 134 PHE A C 1
ATOM 1079 O O . PHE A 1 134 ? -0.579 -8.978 10.533 1.00 89.25 134 PHE A O 1
ATOM 1086 N N . HIS A 1 135 ? 1.666 -8.863 10.657 1.00 89.25 135 HIS A N 1
ATOM 1087 C CA . HIS A 1 135 ? 1.722 -7.701 11.528 1.00 89.25 135 HIS A CA 1
ATOM 1088 C C . HIS A 1 135 ? 2.986 -6.900 11.226 1.00 89.25 135 HIS A C 1
ATOM 1090 O O . HIS A 1 135 ? 4.078 -7.450 11.319 1.00 89.25 135 HIS A O 1
ATOM 1096 N N . ALA A 1 136 ? 2.828 -5.615 10.915 1.00 90.38 136 ALA A N 1
ATOM 1097 C CA . ALA A 1 136 ? 3.949 -4.725 10.650 1.00 90.38 136 ALA A CA 1
ATOM 1098 C C . ALA A 1 136 ? 4.551 -4.187 11.951 1.00 90.38 136 ALA A C 1
ATOM 1100 O O . ALA A 1 136 ? 3.828 -3.685 12.826 1.00 90.38 136 ALA A O 1
ATOM 1101 N N . LYS A 1 137 ? 5.877 -4.238 12.047 1.00 89.88 137 LYS A N 1
ATOM 1102 C CA . LYS A 1 137 ? 6.660 -3.605 13.110 1.00 89.88 137 LYS A CA 1
ATOM 1103 C C . LYS A 1 137 ? 7.487 -2.434 12.560 1.00 89.88 137 LYS A C 1
ATOM 1105 O O . LYS A 1 137 ? 7.798 -2.435 11.369 1.00 89.88 137 LYS A O 1
ATOM 1110 N N . PRO A 1 138 ? 7.830 -1.435 13.391 1.00 87.31 138 PRO A N 1
ATOM 1111 C CA . PRO A 1 138 ? 8.691 -0.327 12.970 1.00 87.31 138 PRO A CA 1
ATOM 1112 C C . PRO A 1 138 ? 10.081 -0.779 12.502 1.00 87.31 138 PRO A C 1
ATOM 1114 O O . PRO A 1 138 ? 10.669 -0.143 11.638 1.00 87.31 138 PRO A O 1
ATOM 1117 N N . GLU A 1 139 ? 10.587 -1.893 13.038 1.00 87.62 139 GLU A N 1
ATOM 1118 C CA . GLU A 1 139 ? 11.925 -2.418 12.733 1.00 87.62 139 GLU A CA 1
ATOM 1119 C C . GLU A 1 139 ? 11.939 -3.383 11.538 1.00 87.62 139 GLU A C 1
ATOM 1121 O O . GLU A 1 139 ? 12.973 -3.981 11.236 1.00 87.62 139 GLU A O 1
ATOM 1126 N N . ASP A 1 140 ? 10.794 -3.610 10.890 1.00 90.44 140 ASP A N 1
ATOM 1127 C CA . ASP A 1 140 ? 10.750 -4.486 9.725 1.00 90.44 140 ASP A CA 1
ATOM 1128 C C . ASP A 1 140 ? 11.512 -3.859 8.552 1.00 90.44 140 ASP A C 1
ATOM 1130 O O . ASP A 1 140 ? 11.348 -2.678 8.250 1.00 90.44 140 ASP A O 1
ATOM 1134 N N . GLY A 1 141 ? 12.313 -4.674 7.861 1.00 91.81 141 GLY A N 1
ATOM 1135 C CA . GLY A 1 141 ? 12.952 -4.290 6.604 1.00 91.81 141 GLY A CA 1
ATOM 1136 C C . GLY A 1 141 ? 11.952 -4.268 5.449 1.00 91.81 141 GLY A C 1
ATOM 1137 O O . GLY A 1 141 ? 11.084 -5.147 5.347 1.00 91.81 141 GLY A O 1
ATOM 1138 N N . TRP A 1 142 ? 12.085 -3.274 4.572 1.00 95.38 142 TRP A N 1
ATOM 1139 C CA . TRP A 1 142 ? 11.210 -3.072 3.421 1.00 95.38 142 TRP A CA 1
ATOM 1140 C C . TRP A 1 142 ? 12.009 -2.971 2.126 1.00 95.38 142 TRP A C 1
ATOM 1142 O O . TRP A 1 142 ? 13.043 -2.311 2.073 1.00 95.38 142 TRP A O 1
ATOM 1152 N N . GLN A 1 143 ? 11.472 -3.557 1.058 1.00 96.12 143 GLN A N 1
ATOM 1153 C CA . GLN A 1 143 ? 12.014 -3.435 -0.295 1.00 96.12 143 GLN A CA 1
ATOM 1154 C C . GLN A 1 143 ? 10.968 -2.850 -1.227 1.00 96.12 143 GLN A C 1
ATOM 1156 O O . GLN A 1 143 ? 9.845 -3.361 -1.308 1.00 96.12 143 GLN A O 1
ATOM 1161 N N . LEU A 1 144 ? 11.353 -1.822 -1.973 1.00 96.50 144 LEU A N 1
ATOM 1162 C CA . LEU A 1 144 ? 10.546 -1.239 -3.027 1.00 96.50 144 LEU A CA 1
ATOM 1163 C C . LEU A 1 144 ? 11.026 -1.768 -4.377 1.00 96.50 144 LEU A C 1
ATOM 1165 O O . LEU A 1 144 ? 12.081 -1.394 -4.872 1.00 96.50 144 LEU A O 1
ATOM 1169 N N . TRP A 1 145 ? 10.227 -2.623 -5.001 1.00 95.81 145 TRP A N 1
ATOM 1170 C CA . TRP A 1 145 ? 10.513 -3.166 -6.322 1.00 95.81 145 TRP A CA 1
ATOM 1171 C C . TRP A 1 145 ? 9.812 -2.340 -7.389 1.00 95.81 145 TRP A C 1
ATOM 1173 O O . TRP A 1 145 ? 8.579 -2.266 -7.428 1.00 95.81 145 TRP A O 1
ATOM 1183 N N . VAL A 1 146 ? 10.602 -1.752 -8.281 1.00 93.88 146 VAL A N 1
ATOM 1184 C CA . VAL A 1 146 ? 10.128 -0.815 -9.297 1.00 93.88 146 VAL A CA 1
ATOM 1185 C C . VAL A 1 146 ? 10.542 -1.319 -10.676 1.00 93.88 146 VAL A C 1
ATOM 1187 O O . VAL A 1 146 ? 11.725 -1.404 -10.978 1.00 93.88 146 VAL A O 1
ATOM 1190 N N . GLY A 1 147 ? 9.564 -1.659 -11.520 1.00 89.38 147 GLY A N 1
ATOM 1191 C CA . GLY A 1 147 ? 9.784 -1.949 -12.947 1.00 89.38 147 GLY A CA 1
ATOM 1192 C C . GLY A 1 147 ? 9.464 -0.734 -13.820 1.00 89.38 147 GLY A C 1
ATOM 1193 O O . GLY A 1 147 ? 9.004 0.258 -13.271 1.00 89.38 147 GLY A O 1
ATOM 1194 N N . PRO A 1 148 ? 9.626 -0.776 -15.155 1.00 86.00 148 PRO A N 1
ATOM 1195 C CA . PRO A 1 148 ? 9.474 0.387 -16.051 1.00 86.00 148 PRO A CA 1
ATOM 1196 C C . PRO A 1 148 ? 8.070 1.026 -16.064 1.00 86.00 148 PRO A C 1
ATOM 1198 O O . PRO A 1 148 ? 7.913 2.188 -16.432 1.00 86.00 148 PRO A O 1
ATOM 1201 N N . HIS A 1 149 ? 7.048 0.284 -15.639 1.00 87.75 149 HIS A N 1
ATOM 1202 C CA . HIS A 1 149 ? 5.662 0.739 -15.541 1.00 87.75 149 HIS A CA 1
ATOM 1203 C C . HIS A 1 149 ? 5.368 1.461 -14.207 1.00 87.75 149 HIS A C 1
ATOM 1205 O O . HIS A 1 149 ? 6.161 1.379 -13.266 1.00 87.75 149 HIS A O 1
ATOM 1211 N N . PRO A 1 150 ? 4.229 2.178 -14.091 1.00 89.75 150 PRO A N 1
ATOM 1212 C CA . PRO A 1 150 ? 3.830 2.831 -12.837 1.00 89.75 150 PRO A CA 1
ATOM 1213 C C . PRO A 1 150 ? 3.550 1.853 -11.686 1.00 89.75 150 PRO A C 1
ATOM 1215 O O . PRO A 1 150 ? 3.536 2.275 -10.526 1.00 89.75 150 PRO A O 1
ATOM 1218 N N . ASP A 1 151 ? 3.337 0.575 -11.993 1.00 91.62 151 ASP A N 1
ATOM 1219 C CA . ASP A 1 151 ? 3.163 -0.486 -11.007 1.00 91.62 151 ASP A CA 1
ATOM 1220 C C . ASP A 1 151 ? 4.468 -0.748 -10.248 1.00 91.62 151 ASP A C 1
ATOM 1222 O O . ASP A 1 151 ? 5.556 -0.821 -10.824 1.00 91.62 151 ASP A O 1
ATOM 1226 N N . ALA A 1 152 ? 4.344 -0.943 -8.940 1.00 95.00 152 ALA A N 1
ATOM 1227 C CA . ALA A 1 152 ? 5.442 -1.298 -8.058 1.00 95.00 152 ALA A CA 1
ATOM 1228 C C . ALA A 1 152 ? 4.982 -2.345 -7.031 1.00 95.00 152 ALA A C 1
ATOM 1230 O O . ALA A 1 152 ? 3.787 -2.560 -6.800 1.00 95.00 152 ALA A O 1
ATOM 1231 N N . LEU A 1 153 ? 5.940 -3.028 -6.412 1.00 96.50 153 LEU A N 1
ATOM 1232 C CA . LEU A 1 153 ? 5.676 -3.929 -5.295 1.00 96.50 153 LEU A CA 1
ATOM 1233 C C . LEU A 1 153 ? 6.432 -3.441 -4.075 1.00 96.50 153 LEU A C 1
ATOM 1235 O O . LEU A 1 153 ? 7.637 -3.219 -4.136 1.00 96.50 153 LEU A O 1
ATOM 1239 N N . LEU A 1 154 ? 5.730 -3.343 -2.958 1.00 96.94 154 LEU A N 1
ATOM 1240 C CA . LEU A 1 154 ? 6.352 -3.105 -1.670 1.00 96.94 154 LEU A CA 1
ATOM 1241 C C . LEU A 1 154 ? 6.376 -4.414 -0.888 1.00 96.94 154 LEU A C 1
ATOM 1243 O O . LEU A 1 154 ? 5.328 -5.008 -0.641 1.00 96.94 154 LEU A O 1
ATOM 1247 N N . VAL A 1 155 ? 7.563 -4.867 -0.506 1.00 96.12 155 VAL A N 1
ATOM 1248 C CA . VAL A 1 155 ? 7.760 -6.158 0.150 1.00 96.12 155 VAL A CA 1
ATOM 1249 C C . VAL A 1 155 ? 8.262 -5.939 1.567 1.00 96.12 155 VAL A C 1
ATOM 1251 O O . VAL A 1 155 ? 9.287 -5.297 1.768 1.00 96.12 155 VAL A O 1
ATOM 1254 N N . ASN A 1 156 ? 7.558 -6.508 2.544 1.00 95.00 156 ASN A N 1
ATOM 1255 C CA . ASN A 1 156 ? 8.071 -6.660 3.900 1.00 95.00 156 ASN A CA 1
ATOM 1256 C C . ASN A 1 156 ? 8.989 -7.888 3.930 1.00 95.00 156 ASN A C 1
ATOM 1258 O O . ASN A 1 156 ? 8.533 -9.017 3.705 1.00 95.00 156 ASN A O 1
ATOM 1262 N N . GLU A 1 157 ? 10.274 -7.676 4.199 1.00 92.81 157 GLU A N 1
ATOM 1263 C CA . GLU A 1 157 ? 11.283 -8.735 4.169 1.00 92.81 157 GLU A CA 1
ATOM 1264 C C . GLU A 1 157 ? 11.077 -9.764 5.278 1.00 92.81 157 GLU A C 1
ATOM 1266 O O . GLU A 1 157 ? 11.273 -10.962 5.072 1.00 92.81 157 GLU A O 1
ATOM 1271 N N . ARG A 1 158 ? 10.630 -9.324 6.454 1.00 90.31 158 ARG A N 1
ATOM 1272 C CA . ARG A 1 158 ? 10.486 -10.193 7.620 1.00 90.31 158 ARG A CA 1
ATOM 1273 C C . ARG A 1 158 ? 9.323 -11.165 7.471 1.00 90.31 158 ARG A C 1
ATOM 1275 O O . ARG A 1 158 ? 9.466 -12.358 7.728 1.00 90.31 158 ARG A O 1
ATOM 1282 N N . ASN A 1 159 ? 8.159 -10.663 7.069 1.00 90.06 159 ASN A N 1
ATOM 1283 C CA . ASN A 1 159 ? 6.956 -11.476 6.903 1.00 90.06 159 ASN A CA 1
ATOM 1284 C C . ASN A 1 159 ? 6.845 -12.107 5.511 1.00 90.06 159 ASN A C 1
ATOM 1286 O O . ASN A 1 159 ? 5.975 -12.959 5.313 1.00 90.06 159 ASN A O 1
ATOM 1290 N N . GLN A 1 160 ? 7.700 -11.698 4.566 1.00 92.88 160 GLN A N 1
ATOM 1291 C CA . GLN A 1 160 ? 7.669 -12.129 3.168 1.00 92.88 160 GLN A CA 1
ATOM 1292 C C . GLN A 1 160 ? 6.290 -11.895 2.535 1.00 92.88 160 GLN A C 1
ATOM 1294 O O . GLN A 1 160 ? 5.728 -12.784 1.891 1.00 92.88 160 GLN A O 1
ATOM 1299 N N . ILE A 1 161 ? 5.736 -10.698 2.747 1.00 94.62 161 ILE A N 1
ATOM 1300 C CA . ILE A 1 161 ? 4.446 -10.265 2.195 1.00 94.62 161 ILE A CA 1
ATOM 1301 C C . ILE A 1 161 ? 4.670 -9.105 1.241 1.00 94.62 161 ILE A C 1
ATOM 1303 O O . ILE A 1 161 ? 5.393 -8.164 1.562 1.00 94.62 161 ILE A O 1
ATOM 1307 N N . ALA A 1 162 ? 4.028 -9.186 0.080 1.00 96.06 162 ALA A N 1
ATOM 1308 C CA . ALA A 1 162 ? 4.099 -8.176 -0.959 1.00 96.06 162 ALA A CA 1
ATOM 1309 C C . ALA A 1 162 ? 2.763 -7.442 -1.088 1.00 96.06 162 ALA A C 1
ATOM 1311 O O . ALA A 1 162 ? 1.711 -8.072 -1.204 1.00 96.06 162 ALA A O 1
ATOM 1312 N N . PHE A 1 163 ? 2.821 -6.118 -1.132 1.00 96.81 163 PHE A N 1
ATOM 1313 C CA . PHE A 1 163 ? 1.708 -5.240 -1.459 1.00 96.81 163 PHE A CA 1
ATOM 1314 C C . PHE A 1 163 ? 1.866 -4.724 -2.885 1.00 96.81 163 PHE A C 1
ATOM 1316 O O . PHE A 1 163 ? 2.935 -4.244 -3.268 1.00 96.81 163 PHE A O 1
ATOM 1323 N N . CYS A 1 164 ? 0.795 -4.801 -3.669 1.00 95.56 164 CYS A N 1
ATOM 1324 C CA . CYS A 1 164 ? 0.714 -4.110 -4.948 1.00 95.56 164 CYS A CA 1
ATOM 1325 C C . CYS A 1 164 ? 0.480 -2.623 -4.704 1.00 95.56 164 CYS A C 1
ATOM 1327 O O . CYS A 1 164 ? -0.550 -2.242 -4.148 1.00 95.56 164 CYS A O 1
ATOM 1329 N N . ILE A 1 165 ? 1.432 -1.805 -5.144 1.00 95.94 165 ILE A N 1
ATOM 1330 C CA . ILE A 1 165 ? 1.369 -0.354 -5.023 1.00 95.94 165 ILE A CA 1
ATOM 1331 C C . ILE A 1 165 ? 1.638 0.322 -6.365 1.00 95.94 165 ILE A C 1
ATOM 1333 O O . ILE A 1 165 ? 2.030 -0.318 -7.340 1.00 95.94 165 ILE A O 1
ATOM 1337 N N . THR A 1 166 ? 1.450 1.636 -6.415 1.00 94.19 166 THR A N 1
ATOM 1338 C CA . THR A 1 166 ? 1.888 2.457 -7.548 1.00 94.19 166 THR A CA 1
ATOM 1339 C C . THR A 1 166 ? 3.042 3.359 -7.135 1.00 94.19 166 THR A C 1
ATOM 1341 O O . THR A 1 166 ? 3.135 3.779 -5.977 1.00 94.19 166 THR A O 1
ATOM 1344 N N . ARG A 1 167 ? 3.903 3.724 -8.090 1.00 92.69 167 ARG A N 1
ATOM 1345 C CA . ARG A 1 167 ? 4.968 4.718 -7.871 1.00 92.69 167 ARG A CA 1
ATOM 1346 C C . ARG A 1 167 ? 4.410 6.048 -7.352 1.00 92.69 167 ARG A C 1
ATOM 1348 O O . ARG A 1 167 ? 5.015 6.668 -6.487 1.00 92.69 167 ARG A O 1
ATOM 1355 N N . THR A 1 168 ? 3.237 6.467 -7.832 1.00 93.50 168 THR A N 1
ATOM 1356 C CA . THR A 1 168 ? 2.557 7.686 -7.363 1.00 93.50 168 THR A CA 1
ATOM 1357 C C . THR A 1 168 ? 2.146 7.580 -5.898 1.00 93.50 168 THR A C 1
ATOM 1359 O O . THR A 1 168 ? 2.326 8.529 -5.139 1.00 93.50 168 THR A O 1
ATOM 1362 N N . TRP A 1 169 ? 1.615 6.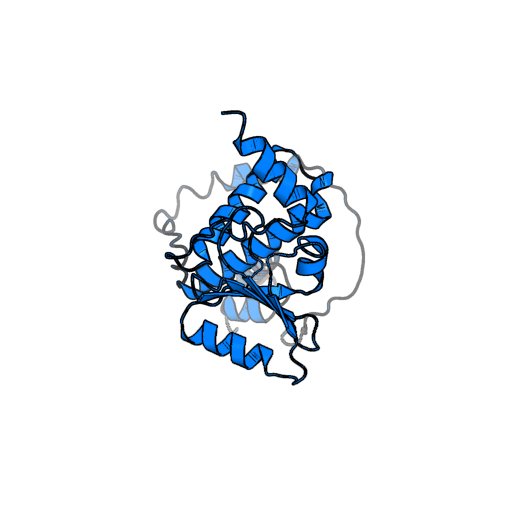426 -5.480 1.00 94.25 169 TRP A N 1
ATOM 1363 C CA . TRP A 1 169 ? 1.293 6.189 -4.076 1.00 94.25 169 TRP A CA 1
ATOM 1364 C C . TRP A 1 169 ? 2.555 6.231 -3.210 1.00 94.25 169 TRP A C 1
ATOM 1366 O O . TRP A 1 169 ? 2.549 6.880 -2.165 1.00 94.25 169 TRP A O 1
ATOM 1376 N N . TRP A 1 170 ? 3.642 5.602 -3.667 1.00 94.81 170 TRP A N 1
ATOM 1377 C CA . TRP A 1 170 ? 4.925 5.632 -2.967 1.00 94.81 170 TRP A CA 1
ATOM 1378 C C . TRP A 1 170 ? 5.454 7.058 -2.814 1.00 94.81 170 TRP A C 1
ATOM 1380 O O . TRP A 1 170 ? 5.716 7.496 -1.699 1.00 94.81 170 TRP A O 1
ATOM 1390 N N . ALA A 1 171 ? 5.525 7.812 -3.912 1.00 92.88 171 ALA A N 1
ATOM 1391 C CA . ALA A 1 171 ? 6.003 9.189 -3.895 1.00 92.88 171 ALA A CA 1
ATOM 1392 C C . ALA A 1 171 ? 5.172 10.076 -2.949 1.00 92.88 171 ALA A C 1
ATOM 1394 O O . ALA A 1 171 ? 5.713 10.893 -2.214 1.00 92.88 171 ALA A O 1
ATOM 1395 N N . LYS A 1 172 ? 3.851 9.876 -2.896 1.00 91.81 172 LYS A N 1
ATOM 1396 C CA . LYS A 1 172 ? 2.981 10.651 -2.005 1.00 91.81 172 LYS A CA 1
ATOM 1397 C C . LYS A 1 172 ? 3.231 10.380 -0.517 1.00 91.81 172 LYS A C 1
ATOM 1399 O O . LYS A 1 172 ? 3.102 11.301 0.282 1.00 91.81 172 LYS A O 1
ATOM 1404 N N . ASN A 1 173 ? 3.512 9.133 -0.138 1.00 92.25 173 ASN A N 1
ATOM 1405 C CA . ASN A 1 173 ? 3.531 8.726 1.272 1.00 92.25 173 ASN A CA 1
ATOM 1406 C C . ASN A 1 173 ? 4.945 8.529 1.840 1.00 92.25 173 ASN A C 1
ATOM 1408 O O . ASN A 1 173 ? 5.124 8.677 3.040 1.00 92.25 173 ASN A O 1
ATOM 1412 N N . TYR A 1 174 ? 5.929 8.178 1.006 1.00 92.94 174 TYR A N 1
ATOM 1413 C CA . TYR A 1 174 ? 7.232 7.663 1.446 1.00 92.94 174 TYR A CA 1
ATOM 1414 C C . TYR A 1 174 ? 8.417 8.115 0.573 1.00 92.94 174 TYR A C 1
ATOM 1416 O O . TYR A 1 174 ? 9.491 7.527 0.663 1.00 92.94 174 TYR A O 1
ATOM 1424 N N . GLN A 1 175 ? 8.279 9.170 -0.244 1.00 87.81 175 GLN A N 1
ATOM 1425 C CA . GLN A 1 175 ? 9.367 9.657 -1.115 1.00 87.81 175 GLN A CA 1
ATOM 1426 C C . GLN A 1 175 ? 10.679 9.953 -0.372 1.00 87.81 175 GLN A C 1
ATOM 1428 O O . GLN A 1 175 ? 11.750 9.772 -0.940 1.00 87.81 175 GLN A O 1
ATOM 1433 N N . GLY A 1 176 ? 10.602 10.427 0.875 1.00 85.56 176 GLY A N 1
ATOM 1434 C CA . GLY A 1 176 ? 11.770 10.751 1.698 1.00 85.56 176 GLY A CA 1
ATOM 1435 C C . GLY A 1 176 ? 12.253 9.607 2.588 1.00 85.56 176 GLY A C 1
ATOM 1436 O O . GLY A 1 176 ? 13.114 9.835 3.445 1.00 85.56 176 GLY A O 1
ATOM 1437 N N . SER A 1 177 ? 11.677 8.410 2.456 1.00 88.12 177 SER A N 1
ATOM 1438 C CA . SER A 1 177 ? 12.020 7.302 3.334 1.00 88.12 177 SER A CA 1
ATOM 1439 C C . SER A 1 177 ? 13.398 6.742 2.998 1.00 88.12 177 SER A C 1
ATOM 1441 O O . SER A 1 177 ? 13.774 6.624 1.837 1.00 88.12 177 SER A O 1
ATOM 1443 N N . PHE A 1 178 ? 14.152 6.396 4.038 1.00 85.50 178 PHE A N 1
ATOM 1444 C CA . PHE A 1 178 ? 15.541 5.936 3.947 1.00 85.50 178 PHE A CA 1
ATOM 1445 C C . PHE A 1 178 ? 15.738 4.522 4.512 1.00 85.50 178 PHE A C 1
ATOM 1447 O O . PHE A 1 178 ? 16.839 3.985 4.450 1.00 85.50 178 PHE A O 1
ATOM 1454 N N . LEU A 1 179 ? 14.687 3.925 5.086 1.00 87.81 179 LEU A N 1
ATOM 1455 C CA . LEU A 1 179 ? 14.704 2.574 5.667 1.00 87.81 179 LEU A CA 1
ATOM 1456 C C . LEU A 1 179 ? 14.109 1.527 4.710 1.00 87.81 179 LEU A C 1
ATOM 1458 O O . LEU A 1 179 ? 13.598 0.491 5.132 1.00 87.81 179 LEU A O 1
ATOM 1462 N N . VAL A 1 180 ? 14.144 1.823 3.414 1.00 93.31 180 VAL A N 1
ATOM 1463 C CA . VAL A 1 180 ? 13.636 0.977 2.337 1.00 93.31 180 VAL A CA 1
ATOM 1464 C C . VAL A 1 180 ? 14.732 0.776 1.303 1.00 93.31 180 VAL A C 1
ATOM 1466 O O . VAL A 1 180 ? 15.434 1.717 0.938 1.00 93.31 180 VAL A O 1
ATOM 1469 N N . GLN A 1 181 ? 14.899 -0.461 0.853 1.00 94.12 181 GLN A N 1
ATOM 1470 C CA . GLN A 1 181 ? 15.836 -0.790 -0.209 1.00 94.12 181 GLN A CA 1
ATOM 1471 C C . GLN A 1 181 ? 15.138 -0.703 -1.569 1.00 94.12 181 GLN A C 1
ATOM 1473 O O . GLN A 1 181 ? 14.172 -1.427 -1.824 1.00 94.12 181 GLN A O 1
ATOM 1478 N N . ASP A 1 182 ? 15.654 0.144 -2.455 1.00 92.62 182 ASP A N 1
ATOM 1479 C CA . ASP A 1 182 ? 15.155 0.263 -3.824 1.00 92.62 182 ASP A CA 1
ATOM 1480 C C . ASP A 1 182 ? 15.717 -0.850 -4.716 1.00 92.62 182 ASP A C 1
ATOM 1482 O O . ASP A 1 182 ? 16.926 -1.005 -4.888 1.00 92.62 182 ASP A O 1
ATOM 1486 N N . MET A 1 183 ? 14.812 -1.619 -5.316 1.00 94.12 183 MET A N 1
ATOM 1487 C CA . MET A 1 183 ? 15.096 -2.711 -6.241 1.00 94.12 183 MET A CA 1
ATOM 1488 C C . MET A 1 183 ? 14.581 -2.323 -7.629 1.00 94.12 183 MET A C 1
ATOM 1490 O O . MET A 1 183 ? 13.414 -2.546 -7.970 1.00 94.12 183 MET A O 1
ATOM 1494 N N . ILE A 1 184 ? 15.453 -1.713 -8.431 1.00 92.62 184 ILE A N 1
ATOM 1495 C CA . ILE A 1 184 ? 15.132 -1.276 -9.794 1.00 92.62 184 ILE A CA 1
ATOM 1496 C C . ILE A 1 184 ? 15.254 -2.470 -10.744 1.00 92.62 184 ILE A C 1
ATOM 1498 O O . ILE A 1 184 ? 16.241 -3.203 -10.721 1.00 92.62 184 ILE A O 1
ATOM 1502 N N . LEU A 1 185 ? 14.220 -2.684 -11.554 1.00 91.44 185 LEU A N 1
ATOM 1503 C CA . LEU A 1 185 ? 14.150 -3.758 -12.536 1.00 91.44 185 LEU A CA 1
ATOM 1504 C C . LEU A 1 185 ? 14.109 -3.164 -13.943 1.00 91.44 185 LEU A C 1
ATOM 1506 O O . LEU A 1 185 ? 13.144 -2.482 -14.295 1.00 91.44 185 LEU A O 1
ATOM 1510 N N . ASP A 1 186 ? 15.111 -3.492 -14.752 1.00 87.12 186 ASP A N 1
ATOM 1511 C CA . ASP A 1 186 ? 15.203 -3.023 -16.140 1.00 87.12 186 ASP A CA 1
ATOM 1512 C C . ASP A 1 186 ? 14.335 -3.861 -17.092 1.00 87.12 186 ASP A C 1
ATOM 1514 O O . ASP A 1 186 ? 13.788 -3.359 -18.073 1.00 87.12 186 ASP A O 1
ATOM 1518 N N . GLU A 1 187 ? 14.164 -5.149 -16.786 1.00 87.94 187 GLU A N 1
ATOM 1519 C CA . GLU A 1 187 ? 13.436 -6.082 -17.641 1.00 87.94 187 GLU A CA 1
ATOM 1520 C C . GLU A 1 187 ? 11.908 -5.931 -17.508 1.00 87.94 187 GLU A C 1
ATOM 1522 O O . GLU A 1 187 ? 11.343 -6.151 -16.420 1.00 87.94 187 GLU A O 1
ATOM 1527 N N . PRO A 1 188 ? 11.189 -5.648 -18.612 1.00 79.19 188 PRO A N 1
ATOM 1528 C CA . PRO A 1 188 ? 9.735 -5.659 -18.607 1.00 79.19 188 PRO A CA 1
ATOM 1529 C C . PRO A 1 188 ? 9.234 -7.082 -18.307 1.00 79.19 188 PRO A C 1
ATOM 1531 O O . PRO A 1 188 ? 9.628 -8.052 -18.943 1.00 79.19 188 PRO A O 1
ATOM 1534 N N . GLY A 1 189 ? 8.372 -7.224 -17.296 1.00 85.69 189 GLY A N 1
ATOM 1535 C CA . GLY A 1 189 ? 7.801 -8.515 -16.880 1.00 85.69 189 GLY A CA 1
ATOM 1536 C C . GLY A 1 189 ? 8.479 -9.182 -15.675 1.00 85.69 189 GLY A C 1
ATOM 1537 O O . GLY A 1 189 ? 7.865 -10.038 -15.026 1.00 85.69 189 GLY A O 1
ATOM 1538 N N . ARG A 1 190 ? 9.678 -8.743 -15.266 1.00 90.56 190 ARG A N 1
ATOM 1539 C CA . ARG A 1 190 ? 10.330 -9.267 -14.050 1.00 90.56 190 ARG A CA 1
ATOM 1540 C C . ARG A 1 190 ? 9.508 -8.984 -12.790 1.00 90.56 190 ARG A C 1
ATOM 1542 O O . ARG A 1 190 ? 9.343 -9.865 -11.943 1.00 90.56 190 ARG A O 1
ATOM 1549 N N . LEU A 1 191 ? 8.909 -7.794 -12.714 1.00 92.69 191 LEU A N 1
ATOM 1550 C CA . LEU A 1 191 ? 8.007 -7.404 -11.627 1.00 92.69 191 LEU A CA 1
ATOM 1551 C C . LEU A 1 191 ? 6.772 -8.320 -11.551 1.00 92.69 191 LEU A C 1
ATOM 1553 O O . LEU A 1 191 ? 6.390 -8.755 -10.465 1.00 92.69 191 LEU A O 1
ATOM 1557 N N . ALA A 1 192 ? 6.180 -8.671 -12.699 1.00 92.06 192 ALA A N 1
ATOM 1558 C CA . ALA A 1 192 ? 5.045 -9.593 -12.759 1.00 92.06 192 ALA A CA 1
ATOM 1559 C C . ALA A 1 192 ? 5.432 -10.996 -12.262 1.00 92.06 192 ALA A C 1
ATOM 1561 O O . ALA A 1 192 ? 4.701 -11.593 -11.476 1.00 92.06 192 ALA A O 1
ATOM 1562 N N . SER A 1 193 ? 6.628 -11.471 -12.617 1.00 93.00 193 SER A N 1
ATOM 1563 C CA . SER A 1 193 ? 7.144 -12.762 -12.146 1.00 93.00 193 SER A CA 1
ATOM 1564 C C . SER A 1 193 ? 7.336 -12.798 -10.622 1.00 93.00 193 SER A C 1
ATOM 1566 O O . SER A 1 193 ? 6.988 -13.784 -9.964 1.00 93.00 193 SER A O 1
ATOM 1568 N N . ILE A 1 194 ? 7.856 -11.713 -10.035 1.00 93.75 194 ILE A N 1
ATOM 1569 C CA . ILE A 1 194 ? 7.991 -11.571 -8.576 1.00 93.75 194 ILE A CA 1
ATOM 1570 C C . ILE A 1 194 ? 6.608 -11.534 -7.919 1.00 93.75 194 ILE A C 1
ATOM 1572 O O . ILE A 1 194 ? 6.368 -12.261 -6.953 1.00 93.75 194 ILE A O 1
ATOM 1576 N N . ARG A 1 195 ? 5.668 -10.766 -8.482 1.00 94.06 195 ARG A N 1
ATOM 1577 C CA . ARG A 1 195 ? 4.271 -10.727 -8.028 1.00 94.06 195 ARG A CA 1
ATOM 1578 C C . ARG A 1 195 ? 3.656 -12.127 -7.991 1.00 94.06 195 ARG A C 1
ATOM 1580 O O . ARG A 1 195 ? 3.075 -12.518 -6.979 1.00 94.06 195 ARG A O 1
ATOM 1587 N N . ASP A 1 196 ? 3.834 -12.910 -9.051 1.00 94.81 196 ASP A N 1
ATOM 1588 C CA . ASP A 1 196 ? 3.286 -14.265 -9.151 1.00 94.81 196 ASP A CA 1
ATOM 1589 C C . ASP A 1 196 ? 3.943 -15.255 -8.184 1.00 94.81 196 ASP A C 1
ATOM 1591 O O . ASP A 1 196 ? 3.303 -16.210 -7.736 1.00 94.81 196 ASP A O 1
ATOM 1595 N N . LYS A 1 197 ? 5.204 -15.027 -7.799 1.00 95.56 197 LYS A N 1
ATOM 1596 C CA . LYS A 1 197 ? 5.864 -15.792 -6.732 1.00 95.56 197 LYS A CA 1
ATOM 1597 C C . LYS A 1 197 ? 5.178 -15.570 -5.381 1.00 95.56 197 LYS A C 1
ATOM 1599 O O . LYS A 1 197 ? 4.948 -16.541 -4.663 1.00 95.56 197 LYS A O 1
ATOM 1604 N N . PHE A 1 198 ? 4.824 -14.331 -5.036 1.00 94.94 198 PHE A N 1
ATOM 1605 C CA . PHE A 1 198 ? 4.089 -14.039 -3.796 1.00 94.94 198 PHE A CA 1
ATOM 1606 C C . PHE A 1 198 ? 2.629 -14.494 -3.863 1.00 94.94 198 PHE A C 1
ATOM 1608 O O . PHE A 1 198 ? 2.105 -15.003 -2.871 1.00 94.94 198 PHE A O 1
ATOM 1615 N N . ARG A 1 199 ? 1.994 -14.391 -5.038 1.00 94.12 199 ARG A N 1
ATOM 1616 C CA . ARG A 1 199 ? 0.629 -14.884 -5.274 1.00 94.12 199 ARG A CA 1
ATOM 1617 C C . ARG A 1 199 ? 0.517 -16.379 -5.001 1.00 94.12 199 ARG A C 1
ATOM 1619 O O . ARG A 1 199 ? -0.328 -16.783 -4.213 1.00 94.12 199 ARG A O 1
ATOM 1626 N N . ARG A 1 200 ? 1.416 -17.186 -5.577 1.00 93.56 200 ARG A N 1
ATOM 1627 C CA . ARG A 1 200 ? 1.452 -18.647 -5.374 1.00 93.56 200 ARG A CA 1
ATOM 1628 C C . ARG A 1 200 ? 1.652 -19.058 -3.914 1.00 93.56 200 ARG A C 1
ATOM 1630 O O . ARG A 1 200 ? 1.222 -20.132 -3.523 1.00 93.56 200 ARG A O 1
ATOM 1637 N N . LYS A 1 201 ? 2.284 -18.204 -3.106 1.00 92.50 201 LYS A N 1
ATOM 1638 C CA . LYS A 1 201 ? 2.478 -18.425 -1.665 1.00 92.50 201 LYS A CA 1
ATOM 1639 C C . LYS A 1 201 ? 1.297 -17.954 -0.805 1.00 92.50 201 LYS A C 1
ATOM 1641 O O . LYS A 1 201 ? 1.365 -18.089 0.413 1.00 92.50 201 LYS A O 1
ATOM 1646 N N . GLY A 1 202 ? 0.269 -17.332 -1.392 1.00 90.62 202 GLY A N 1
ATOM 1647 C CA . GLY A 1 202 ? -0.802 -16.675 -0.635 1.00 90.62 202 GLY A CA 1
ATOM 1648 C C . GLY A 1 202 ? -0.307 -15.478 0.190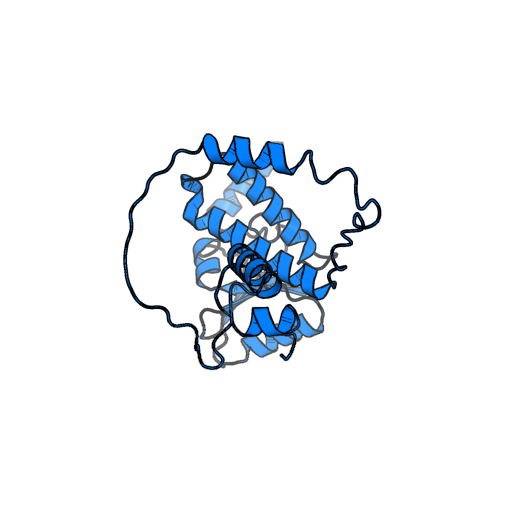 1.00 90.62 202 GLY A C 1
ATOM 1649 O O . GLY A 1 202 ? -0.848 -15.181 1.251 1.00 90.62 202 GLY A O 1
ATOM 1650 N N . LYS A 1 203 ? 0.768 -14.815 -0.259 1.00 94.00 203 LYS A N 1
ATOM 1651 C CA . LYS A 1 203 ? 1.433 -13.696 0.438 1.00 94.00 203 LYS A CA 1
ATOM 1652 C C . LYS A 1 203 ? 1.389 -12.388 -0.355 1.00 94.00 203 LYS A C 1
ATOM 1654 O O . LYS A 1 203 ? 2.179 -11.483 -0.102 1.00 94.00 203 LYS A O 1
ATOM 1659 N N . LEU A 1 204 ? 0.490 -12.303 -1.332 1.00 94.81 204 LEU A N 1
ATOM 1660 C CA . LEU A 1 204 ? 0.284 -11.112 -2.145 1.00 94.81 204 LEU A CA 1
ATOM 1661 C C . LEU A 1 204 ? -0.998 -10.399 -1.721 1.00 94.81 204 LEU A C 1
ATOM 1663 O O . LEU A 1 204 ? -2.063 -11.008 -1.687 1.00 94.81 204 LEU A O 1
ATOM 1667 N N . VAL A 1 205 ? -0.891 -9.100 -1.471 1.00 95.06 205 VAL A N 1
ATOM 1668 C CA . VAL A 1 205 ? -2.014 -8.209 -1.193 1.00 95.06 205 VAL A CA 1
ATOM 1669 C C . VAL A 1 205 ? -2.206 -7.286 -2.393 1.00 95.06 205 VAL A C 1
ATOM 1671 O O . VAL A 1 205 ? -1.310 -6.528 -2.758 1.00 95.06 205 VAL A O 1
ATOM 1674 N N . LEU A 1 206 ? -3.381 -7.340 -3.020 1.00 94.44 206 LEU A N 1
ATOM 1675 C CA . LEU A 1 206 ? -3.690 -6.627 -4.270 1.00 94.44 206 LEU A CA 1
ATOM 1676 C C . LEU A 1 206 ? -4.141 -5.171 -4.048 1.00 94.44 206 LEU A C 1
ATOM 1678 O O . LEU A 1 206 ? -5.012 -4.668 -4.751 1.00 94.44 206 LEU A O 1
ATOM 1682 N N . ARG A 1 207 ? -3.580 -4.500 -3.042 1.00 94.12 207 ARG A N 1
ATOM 1683 C CA . ARG A 1 207 ? -3.886 -3.109 -2.694 1.00 94.12 207 ARG A CA 1
ATOM 1684 C C . ARG A 1 207 ? -2.711 -2.462 -1.967 1.00 94.12 207 ARG A C 1
ATOM 1686 O O . ARG A 1 207 ? -1.847 -3.162 -1.436 1.00 94.12 207 ARG A O 1
ATOM 1693 N N . ASN A 1 208 ? -2.763 -1.137 -1.856 1.00 94.62 208 ASN A N 1
ATOM 1694 C CA . ASN A 1 208 ? -1.816 -0.384 -1.046 1.00 94.62 208 ASN A CA 1
ATOM 1695 C C . ASN A 1 208 ? -1.934 -0.757 0.445 1.00 94.62 208 ASN A C 1
ATOM 1697 O O . ASN A 1 208 ? -3.054 -0.987 0.926 1.00 94.62 208 ASN A O 1
ATOM 1701 N N . PRO A 1 209 ? -0.817 -0.790 1.190 1.00 94.94 209 PRO A N 1
ATOM 1702 C CA . PRO A 1 209 ? -0.857 -0.900 2.642 1.00 94.94 209 PRO A CA 1
ATOM 1703 C C . PRO A 1 209 ? -1.368 0.407 3.257 1.00 94.94 209 PRO A C 1
ATOM 1705 O O . PRO A 1 209 ? -1.218 1.482 2.675 1.00 94.94 209 PRO A O 1
ATOM 1708 N N . ILE A 1 210 ? -1.954 0.328 4.451 1.00 93.62 210 ILE A N 1
ATOM 1709 C CA . ILE A 1 210 ? -2.331 1.522 5.218 1.00 93.62 210 ILE A CA 1
ATOM 1710 C C . ILE A 1 210 ? -1.112 2.058 6.000 1.00 93.62 210 ILE A C 1
ATOM 1712 O O . ILE A 1 210 ? -0.590 1.325 6.854 1.00 93.62 210 ILE A O 1
ATOM 1716 N N . PRO A 1 211 ? -0.684 3.320 5.777 1.00 92.50 211 PRO A N 1
ATOM 1717 C CA . PRO A 1 211 ? 0.342 3.986 6.585 1.00 92.50 211 PRO A CA 1
ATOM 1718 C C . PRO A 1 211 ? 0.048 3.945 8.089 1.00 92.50 211 PRO A C 1
ATOM 1720 O O . PRO A 1 211 ? -1.093 4.123 8.509 1.00 92.50 211 PRO A O 1
ATOM 1723 N N . GLY A 1 212 ? 1.062 3.660 8.906 1.00 89.12 212 GLY A N 1
ATOM 1724 C CA . GLY A 1 212 ? 0.965 3.565 10.369 1.00 89.12 212 GLY A CA 1
ATOM 1725 C C . GLY A 1 212 ? 0.345 2.264 10.901 1.00 89.12 212 GLY A C 1
ATOM 1726 O O . GLY A 1 212 ? 0.537 1.923 12.068 1.00 89.12 212 GLY A O 1
ATOM 1727 N N . ILE A 1 213 ? -0.354 1.491 10.060 1.00 91.06 213 ILE A N 1
ATOM 1728 C CA . ILE A 1 213 ? -1.015 0.237 10.463 1.00 91.06 213 ILE A CA 1
ATOM 1729 C C . ILE A 1 213 ? -0.318 -0.976 9.850 1.00 91.06 213 ILE A C 1
ATOM 1731 O O . ILE A 1 213 ? 0.064 -1.906 10.561 1.00 91.06 213 ILE A O 1
ATOM 1735 N N . GLU A 1 214 ? -0.175 -0.982 8.528 1.00 93.75 214 GLU A N 1
ATOM 1736 C CA . GLU A 1 214 ? 0.376 -2.100 7.753 1.00 93.75 214 GLU A CA 1
ATOM 1737 C C . GLU A 1 214 ? 1.764 -1.806 7.195 1.00 93.75 214 GLU A C 1
ATOM 1739 O O . GLU A 1 214 ? 2.469 -2.726 6.802 1.00 93.75 214 GLU A O 1
ATOM 1744 N N . ILE A 1 215 ? 2.165 -0.540 7.198 1.00 93.50 215 ILE A N 1
ATOM 1745 C CA . ILE A 1 215 ? 3.532 -0.099 6.966 1.00 93.50 215 ILE A CA 1
ATOM 1746 C C . ILE A 1 215 ? 3.864 0.924 8.051 1.00 93.50 215 ILE A C 1
ATOM 1748 O O . ILE A 1 215 ? 3.173 1.929 8.208 1.00 93.50 215 ILE A O 1
ATOM 1752 N N . LYS A 1 216 ? 4.894 0.629 8.845 1.00 91.56 216 LYS A N 1
ATOM 1753 C CA . LYS A 1 216 ? 5.352 1.469 9.968 1.00 91.56 216 LYS A CA 1
ATOM 1754 C C . LYS A 1 216 ? 6.733 2.072 9.719 1.00 91.56 216 LYS A C 1
ATOM 1756 O O . LYS A 1 216 ? 7.430 2.463 10.646 1.00 91.56 216 LYS A O 1
ATOM 1761 N N . LEU A 1 217 ? 7.113 2.110 8.450 1.00 89.12 217 LEU A N 1
ATOM 1762 C CA . LEU A 1 217 ? 8.285 2.808 7.962 1.00 89.12 217 LEU A CA 1
ATOM 1763 C C . LEU A 1 217 ? 8.118 4.316 8.236 1.00 89.12 217 LEU A C 1
ATOM 176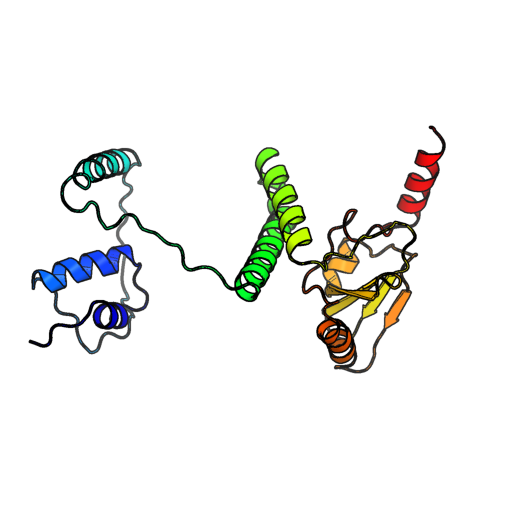5 O O . LEU A 1 217 ? 7.022 4.828 8.002 1.00 89.12 217 LEU A O 1
ATOM 1769 N N . PRO A 1 218 ? 9.156 5.040 8.680 1.00 88.44 218 PRO A N 1
ATOM 1770 C CA . PRO A 1 218 ? 9.118 6.497 8.704 1.00 88.44 218 PRO A CA 1
ATOM 1771 C C . PRO A 1 218 ? 9.115 7.040 7.267 1.00 88.44 218 PRO A C 1
ATOM 1773 O O . PRO A 1 218 ? 9.884 6.579 6.416 1.00 88.44 218 PRO A O 1
ATOM 1776 N N . ALA A 1 219 ? 8.282 8.038 6.979 1.00 87.69 219 ALA A N 1
ATOM 1777 C CA . ALA A 1 219 ? 8.218 8.692 5.673 1.00 87.69 219 ALA A CA 1
ATOM 1778 C C . ALA A 1 219 ? 9.429 9.584 5.391 1.00 87.69 219 ALA A C 1
ATOM 1780 O O . ALA A 1 219 ? 9.707 9.892 4.232 1.00 87.69 219 ALA A O 1
ATOM 1781 N N . SER A 1 220 ? 10.163 9.995 6.430 1.00 86.44 220 SER A N 1
ATOM 1782 C CA . SER A 1 220 ? 11.387 10.782 6.292 1.00 86.44 220 SER A CA 1
ATOM 1783 C C . SER A 1 220 ? 12.351 10.609 7.466 1.00 86.44 220 SER A C 1
ATOM 1785 O O . SER A 1 220 ? 11.992 10.121 8.539 1.00 86.44 220 SER A O 1
ATOM 1787 N N . ARG A 1 221 ? 13.590 11.085 7.288 1.00 82.38 221 ARG A N 1
ATOM 1788 C CA . ARG A 1 221 ? 14.591 11.146 8.365 1.00 82.38 221 ARG A CA 1
ATOM 1789 C C . ARG A 1 221 ? 14.152 12.015 9.546 1.00 82.38 221 ARG A C 1
ATOM 1791 O O . ARG A 1 221 ? 14.454 11.668 10.681 1.00 82.38 221 ARG A O 1
ATOM 1798 N N . LEU A 1 222 ? 13.426 13.104 9.293 1.00 81.62 222 LEU A N 1
ATOM 1799 C CA . LEU A 1 222 ? 12.909 13.981 10.350 1.00 81.62 222 LEU A CA 1
ATOM 1800 C C . LEU A 1 222 ? 11.861 13.268 11.206 1.00 81.62 222 LEU A C 1
ATOM 1802 O O . LEU A 1 222 ? 11.929 13.320 12.429 1.00 81.62 222 LEU A O 1
ATOM 1806 N N . GLU A 1 223 ? 10.938 12.549 10.571 1.00 81.50 223 GLU A N 1
ATOM 1807 C CA . GLU A 1 223 ? 9.911 11.780 11.278 1.00 81.50 223 GLU A CA 1
ATOM 1808 C C . GLU A 1 223 ? 10.520 10.666 12.138 1.00 81.50 223 GLU A C 1
ATOM 1810 O O . GLU A 1 223 ? 10.085 10.447 13.269 1.00 81.50 223 GLU A O 1
ATOM 1815 N N . ALA A 1 224 ? 11.573 10.006 11.646 1.00 79.00 224 ALA A N 1
ATOM 1816 C CA . ALA A 1 224 ? 12.301 9.008 12.423 1.00 79.00 224 ALA A CA 1
ATOM 1817 C C . ALA A 1 224 ? 12.924 9.614 13.694 1.00 79.00 224 ALA A C 1
ATOM 1819 O O . ALA A 1 224 ? 12.820 9.026 14.770 1.00 79.00 224 ALA A O 1
ATOM 1820 N N . ILE A 1 225 ? 13.516 10.810 13.583 1.00 75.31 225 ILE A N 1
ATOM 1821 C CA . ILE A 1 225 ? 14.099 11.526 14.725 1.00 75.31 225 ILE A CA 1
ATOM 1822 C C . ILE A 1 225 ? 13.005 11.889 15.732 1.00 75.31 225 ILE A C 1
ATOM 1824 O O . ILE A 1 225 ? 13.111 11.482 16.883 1.00 75.31 225 ILE A O 1
ATOM 1828 N N . VAL A 1 226 ? 11.927 12.556 15.305 1.00 73.81 226 VAL A N 1
ATOM 1829 C CA . VAL A 1 226 ? 10.815 12.961 16.190 1.00 73.81 226 VAL A CA 1
ATOM 1830 C C . VAL A 1 226 ? 10.229 11.763 16.942 1.00 73.81 226 VAL A C 1
ATOM 1832 O O . VAL A 1 226 ? 10.034 11.829 18.154 1.00 73.81 226 VAL A O 1
ATOM 1835 N N . THR A 1 227 ? 10.021 10.644 16.246 1.00 68.62 227 THR A N 1
ATOM 1836 C CA . THR A 1 227 ? 9.498 9.410 16.850 1.00 68.62 227 THR A CA 1
ATOM 1837 C C . THR A 1 227 ? 10.454 8.838 17.903 1.00 68.62 227 THR A C 1
ATOM 1839 O O . THR A 1 227 ? 10.008 8.413 18.964 1.00 68.62 227 THR A O 1
ATOM 1842 N N . SER A 1 228 ? 11.768 8.871 17.649 1.00 64.44 228 SER A N 1
ATOM 1843 C CA . SER A 1 228 ? 12.791 8.408 18.602 1.00 64.44 228 SER A CA 1
ATOM 1844 C C . SER A 1 228 ? 13.008 9.349 19.796 1.00 64.44 228 SER A C 1
ATOM 1846 O O . SER A 1 228 ? 13.392 8.906 20.877 1.00 64.44 228 SER A O 1
ATOM 1848 N N . SER A 1 229 ? 12.763 10.651 19.622 1.00 59.00 229 SER A N 1
ATOM 1849 C CA . SER A 1 229 ? 12.898 11.653 20.686 1.00 59.00 229 SER A CA 1
ATOM 1850 C C . SER A 1 229 ? 11.697 11.646 21.635 1.00 59.00 229 SER A C 1
ATOM 1852 O O . SER A 1 229 ? 11.876 11.795 22.837 1.00 59.00 229 SER A O 1
ATOM 1854 N N . GLY A 1 230 ? 10.487 11.396 21.121 1.00 54.81 230 GLY A N 1
ATOM 1855 C CA . GLY A 1 230 ? 9.274 11.279 21.940 1.00 54.81 230 GLY A CA 1
ATOM 1856 C C . GLY A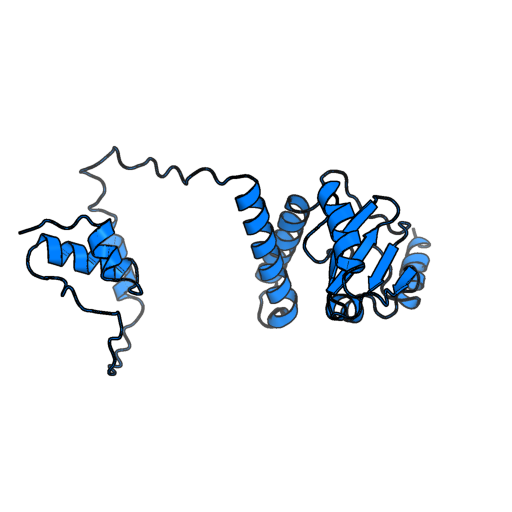 1 230 ? 9.225 10.032 22.834 1.00 54.81 230 GLY A C 1
ATOM 1857 O O . GLY A 1 230 ? 8.442 9.992 23.776 1.00 54.81 230 GLY A O 1
ATOM 1858 N N . SER A 1 231 ? 10.066 9.022 22.581 1.00 52.34 231 SER A N 1
ATOM 1859 C CA . SER A 1 231 ? 10.163 7.815 23.417 1.00 52.34 231 SER A CA 1
ATOM 1860 C C . SER A 1 231 ? 11.061 7.957 24.656 1.00 52.34 231 SER A C 1
ATOM 1862 O O . SER A 1 231 ? 11.184 6.991 25.403 1.00 52.34 231 SER A O 1
ATOM 1864 N N . TYR A 1 232 ? 11.690 9.119 24.879 1.00 46.34 232 TYR A N 1
ATOM 1865 C CA . TYR A 1 232 ? 12.575 9.371 26.030 1.00 46.34 232 TYR A CA 1
ATOM 1866 C C . TYR A 1 232 ? 11.947 10.223 27.154 1.00 46.34 232 TYR A C 1
ATOM 1868 O O . TYR A 1 232 ? 12.612 10.458 28.160 1.00 46.34 232 TYR A O 1
ATOM 1876 N N . GLU A 1 233 ? 10.685 10.650 27.031 1.00 39.66 233 GLU A N 1
ATOM 1877 C CA . GLU A 1 233 ? 9.965 11.422 28.069 1.00 39.66 233 GLU A CA 1
ATOM 1878 C C . GLU A 1 233 ? 8.888 10.602 28.816 1.00 39.66 233 GLU A C 1
ATOM 1880 O O . GLU A 1 233 ? 7.847 11.136 29.199 1.00 39.66 233 GLU A O 1
ATOM 1885 N N . GLY A 1 234 ? 9.120 9.299 29.022 1.00 37.94 234 GLY A N 1
ATOM 1886 C CA . GLY A 1 234 ? 8.238 8.402 29.787 1.00 37.94 234 GLY A CA 1
ATOM 1887 C C . GLY A 1 234 ? 8.928 7.765 30.981 1.00 37.94 234 GLY A C 1
ATOM 1888 O O . GLY A 1 234 ? 10.035 7.220 30.776 1.00 37.94 234 GLY A O 1
#

Secondary structure (DSSP, 8-state):
-----HHHHHHHTTTS-HHHHHHHHHHHHHTS----TT--S------------TTHHHHHHHHHHTTSTTS-TT----------HHHHHHHHHHHHHHHHHHHHHSGGGS-HHHHHHHHHHHHHHHHHHS-TT----TT--EEEEE-SSSEEEEEETTTTEEEEEEHHHHHHHHTB--SEEEEE--STTHHHHHHHHHHHTT-EESSPPPBTTTB---SBHHHHHHHHHHTT--

Sequence (234 aa):
MTDLSYNEFRSLHKGTPQGETSELWKKYKAGEYQPDADNDGIHDSVDDDVSLSTEEEFAAKNKVAELVDKENPELLSDEEPEKTPEQVYKENLLNFANAYRLLQNSRHRLTPEQIKTLEMRLINTAKATRPSNFHAKPEDGWQLWVGPHPDALLVNERNQIAFCITRTWWAKNYQGSFLVQDMILDEPGRLASIRDKFRRKGKLVLRNPIPGIEIKLPASRLEAIVTSSGSYEG

Foldseek 3Di:
DDDDDLVRQVVLAPPDDPVVSVVQVVCVVVVNDDRDPPDPHDDDDDDDDDDDDDPVVVVVVVVVVVVVPPDDPPPPPPPPPPDDLVRVLVVLVVLLVVLVCCCPPPVVVDDPVRVVVSVVSNVVSLCSQADVPAWDDQPWAWEWEDEPDQWIWIAGPVVRAIEIDGPVVCCVQAVAFDRYHYHYDDDPCPRVVSQVVCVVVVRYGDHDDDDPTRYNGQSHPVSVVVVVVVVPPD